Protein 1J8U (pdb70)

Sequence (307 aa):
VPWFPRTIQELDRFANQILSYGAELDADHPGFKDPVYRARRKQFADIAYNYRHGQPIPRVEYMEEEKKTWGTVFKTLKSLYKTHACYEYNHIFPLLEKYCGFHEDNIPQLEDVSQFLQTCTGFRLRPVAGLLSSRDFLGGLAFRVFHCTQYIRHGSKPMYTPEPDICHELLGHVPLFSDRSFAQFSQEIGLASLGAPDEYIEKLATIYWFTVEFGLCKQGDSIKAYGAGLLSSFGELQYCLSEKPKLLPLELEKTAIQNYTVTEFQPLYYVAESFNDAKEKVRNFAATIPRPFSVRYDPYTQRIEVL

Foldseek 3Di:
DDDAAFFLQVLLVQQVADDPCAPCCDPPAPCNVPVVLVVVLVVQQVQLNPDGPPDQRDFDDDDQLQLQLLLVLLVLLVVCCVPFADPLLVVCVVVCVVQQVPDSRDQGGQSSLQVLLCVQANAGEGEHSFGTDLLSQLLSLLLNYHHAHAAAGDSVCSQDDPGDHSLLCPQQQSSQSSHHLSSLLSNLLNQLSRVFPPVVSLLSVQVCCQPQAFEWEDDPPAIHTRHSVLSSHSVLSVVVRDPQAAEAADDSVVSSPDDADDPDRTNYHHYYHDSNRSSVNSNVVSVVTDDPWHWHADNVRRGIDTD

CATH classification: 1.10.800.10

InterPro domains:
  IPR001273 Aromatic amino acid hydroxylase [PTHR11473] (21-452)
  IPR002912 ACT domain [PF01842] (36-98)
  IPR002912 ACT domain [PS51671] (36-114)
  IPR005961 Phenylalanine-4-hydroxylase, tetrameric form [TIGR01268] (20-452)
  IPR018301 Aromatic amino acid hydroxylase, iron/copper binding site [PS00367] (281-292)
  IPR019773 Tyrosine 3-monooxygenase-like [PIRSF000336] (25-452)
  IPR019774 Aromatic amino acid hydroxylase, C-terminal [PF00351] (119-449)
  IPR019774 Aromatic amino acid hydroxylase, C-terminal [PR00372] (147-166)
  IPR019774 Aromatic amino acid hydroxylase, C-terminal [PR00372] (238-260)
  IPR019774 Aromatic amino acid hydroxylase, C-terminal [PR00372] (302-321)
  IPR019774 Aromatic amino acid hydroxylase, C-terminal [PR00372] (342-360)
  IPR019774 Aromatic amino acid hydroxylase, C-terminal [PR00372] (373-392)
  IPR019774 Aromatic amino acid hydroxylase, C-terminal [PR00372] (408-426)
  IPR019774 Aromatic amino acid hydroxylase, C-terminal [PS51410] (106-452)
  IPR036329 Aromatic amino acid monoxygenase, C-terminal domain superfamily [SSF56534] (118-451)
  IPR036951 Aromatic amino acid hydroxylase superfamily [G3DSA:1.10.800.10] (20-452)
  IPR041912 Eukaryotic phenylalanine-4-hydroxylase, catalytic domain [cd03347] (119-424)
  IPR045865 ACT-like domain [SSF55021] (29-124)

Solvent-accessible surface area: 14305 Å² total; per-residue (Å²): 117,49,111,11,4,116,34,0,95,63,1,38,128,4,23,106,85,46,94,84,170,18,35,34,65,71,85,130,11,36,2,71,192,45,103,102,21,83,61,27,16,126,86,7,32,49,31,4,122,94,13,105,32,62,84,99,3,61,143,14,162,11,76,125,124,16,58,150,7,0,9,42,4,1,121,46,2,83,83,13,6,184,83,35,2,0,134,46,0,46,99,10,11,73,65,0,37,149,133,6,17,0,78,77,107,54,4,1,30,2,31,49,0,4,89,26,0,54,117,46,14,34,0,51,3,8,5,16,24,25,127,14,57,50,46,13,40,2,2,0,0,0,3,50,2,3,8,0,3,4,9,4,13,31,44,70,122,35,100,108,40,62,24,64,0,0,0,23,6,0,0,1,7,0,0,2,0,14,33,169,31,3,0,52,0,0,17,18,0,0,24,2,1,3,3,0,33,105,105,50,10,107,56,0,21,4,0,19,30,2,0,2,26,20,0,0,5,93,61,76,163,50,56,38,0,2,0,1,8,0,0,19,33,72,33,11,0,76,37,0,57,51,169,157,14,123,64,60,87,9,69,12,116,120,0,3,116,63,134,78,88,106,107,132,94,4,95,18,0,4,10,1,87,47,9,75,36,0,28,98,66,0,131,101,11,11,90,77,8,80,45,111,32,66,26,129,27,18,98,208,57,50,109,8,60,43,152

GO terms:
  GO:0004505 phenylalanine 4-monooxygenase activity (F, IDA)
  GO:0004505 phenylalanine 4-monooxygenase activity (F, TAS)
  GO:0008652 amino acid biosynthetic process (P, TAS)
  GO:0005829 cytosol (C, TAS)
  GO:0004505 phenylalanine 4-monooxygenase activity (F, EXP)

B-factor: mean 22.77, std 9.85, range [11.58, 79.74]

Radius of gyration: 18.45 Å; Cα contacts (8 Å, |Δi|>4): 526; chains: 1; bounding box: 43×46×45 Å

Structure (mmCIF, N/CA/C/O backbone):
data_1J8U
#
_entry.id   1J8U
#
_cell.length_a   66.441
_cell.length_b   108.676
_cell.length_c   124.418
_cell.angle_alpha   90.00
_cell.angle_beta   90.00
_cell.angle_gamma   90.00
#
_symmetry.space_group_name_H-M   'C 2 2 21'
#
loop_
_entity.id
_entity.type
_entity.pdbx_description
1 polymer PHENYLALANINE-4-HYDROXYLASE
2 non-polymer 'FE (II) ION'
3 non-polymer 5,6,7,8-TETRAHYDROBIOPTERIN
4 water water
#
loop_
_atom_site.group_PDB
_atom_site.id
_atom_site.type_symbol
_atom_site.label_atom_id
_atom_site.label_alt_id
_atom_site.label_comp_id
_atom_site.label_asym_id
_atom_site.label_entity_id
_atom_site.label_seq_id
_atom_site.pdbx_PDB_ins_code
_atom_site.Cartn_x
_atom_site.Cartn_y
_atom_site.Cartn_z
_atom_site.occupancy
_atom_site.B_iso_or_equiv
_atom_site.auth_seq_id
_atom_site.auth_comp_id
_atom_site.auth_asym_id
_atom_site.auth_atom_id
_atom_site.pdbx_PDB_model_num
ATOM 1 N N . VAL A 1 16 ? -24.386 34.316 18.454 1.00 32.99 118 VAL A N 1
ATOM 2 C CA . VAL A 1 16 ? -22.930 34.137 18.399 1.00 36.11 118 VAL A CA 1
ATOM 3 C C . VAL A 1 16 ? -22.581 32.698 18.016 1.00 30.87 118 VAL A C 1
ATOM 4 O O . VAL A 1 16 ? -23.138 31.815 18.678 1.00 36.56 118 VAL A O 1
ATOM 8 N N . PRO A 1 17 ? -21.704 32.471 17.039 1.00 29.59 119 PRO A N 1
ATOM 9 C CA . PRO A 1 17 ? -21.318 31.085 16.690 1.00 28.88 119 PRO A CA 1
ATOM 10 C C . PRO A 1 17 ? -20.664 30.308 17.842 1.00 29.46 119 PRO A C 1
ATOM 11 O O . PRO A 1 17 ? -19.949 30.855 18.684 1.00 27.85 119 PRO A O 1
ATOM 15 N N . TRP A 1 18 ? -20.936 28.998 17.911 1.00 30.86 120 TRP A N 1
ATOM 16 C CA . TRP A 1 18 ? -20.363 28.189 18.971 1.00 31.86 120 TRP A CA 1
ATOM 17 C C . TRP A 1 18 ? -18.846 28.200 18.819 1.00 26.66 120 TRP A C 1
ATOM 18 O O . TRP A 1 18 ? -18.365 28.214 17.685 1.00 29.49 120 TRP A O 1
ATOM 29 N N . PHE A 1 19 ? -18.134 28.191 19.946 1.00 23.62 121 PHE A N 1
ATOM 30 C CA . PHE A 1 19 ? -16.684 27.995 19.876 1.00 21.35 121 PHE A CA 1
ATOM 31 C C . PHE A 1 19 ? -16.262 27.206 21.097 1.00 20.13 121 PHE A C 1
ATOM 32 O O . PHE A 1 19 ? -16.894 27.294 22.157 1.00 22.28 121 PHE A O 1
ATOM 40 N N . PRO A 1 20 ? -15.202 26.431 20.988 1.00 20.80 122 PRO A N 1
ATOM 41 C CA . PRO A 1 20 ? -14.718 25.644 22.118 1.00 20.65 122 PRO A CA 1
ATOM 42 C C . PRO A 1 20 ? -14.223 26.531 23.245 1.00 20.58 122 PRO A C 1
ATOM 43 O O . PRO A 1 20 ? -13.543 27.523 22.998 1.00 21.43 122 PRO A O 1
ATOM 47 N N . ARG A 1 21 ? -14.564 26.131 24.473 1.00 20.10 123 ARG A N 1
ATOM 48 C CA . ARG A 1 21 ? -14.044 26.869 25.634 1.00 21.88 123 ARG A CA 1
ATOM 49 C C . ARG A 1 21 ? -13.070 26.017 26.459 1.00 19.62 123 ARG A C 1
ATOM 50 O O . ARG A 1 21 ? -12.496 26.550 27.402 1.00 20.93 123 ARG A O 1
ATOM 58 N N . THR A 1 22 ? -12.867 24.762 26.079 1.00 19.65 124 THR A N 1
ATOM 59 C CA . THR A 1 22 ? -11.853 23.940 26.719 1.00 20.48 124 THR A CA 1
ATOM 60 C C . THR A 1 22 ? -11.049 23.266 25.627 1.00 21.20 124 THR A C 1
ATOM 61 O O . THR A 1 22 ? -11.545 23.063 24.520 1.00 21.80 124 THR A O 1
ATOM 65 N N . ILE A 1 23 ? -9.826 22.885 25.945 1.00 19.15 125 ILE A N 1
ATOM 66 C CA . ILE A 1 23 ? -9.035 22.252 24.892 1.00 18.67 125 ILE A CA 1
ATOM 67 C C . ILE A 1 23 ? -9.642 20.948 24.445 1.00 17.48 125 ILE A C 1
ATOM 68 O O . ILE A 1 23 ? -9.525 20.540 23.275 1.00 20.72 125 ILE A O 1
ATOM 73 N N . GLN A 1 24 ? -10.332 20.239 25.309 1.00 19.31 126 GLN A N 1
ATOM 74 C CA . GLN A 1 24 ? -10.971 18.969 24.924 1.00 19.15 126 GLN A CA 1
ATOM 75 C C . GLN A 1 24 ? -12.096 19.137 23.912 1.00 18.60 126 GLN A C 1
ATOM 76 O O . GLN A 1 24 ? -12.363 18.223 23.118 1.00 20.28 126 GLN A O 1
ATOM 82 N N . GLU A 1 25 ? -12.753 20.300 23.972 1.00 18.23 127 GLU A N 1
ATOM 83 C CA . GLU A 1 25 ? -13.864 20.543 23.056 1.00 18.56 127 GLU A CA 1
ATOM 84 C C . GLU A 1 25 ? -13.409 20.665 21.602 1.00 18.63 127 GLU A C 1
ATOM 85 O O . GLU A 1 25 ? -14.271 20.726 20.706 1.00 19.19 127 GLU A O 1
ATOM 91 N N . LEU A 1 26 ? -12.086 20.734 21.335 1.00 16.85 128 LEU A N 1
ATOM 92 C CA . LEU A 1 26 ? -11.643 20.665 19.946 1.00 16.36 128 LEU A CA 1
ATOM 93 C C . LEU A 1 26 ? -12.001 19.313 19.338 1.00 17.48 128 LEU A C 1
ATOM 94 O O . LEU A 1 26 ? -11.993 19.168 18.107 1.00 17.35 128 LEU A O 1
ATOM 99 N N . ASP A 1 27 ? -12.301 18.293 20.146 1.00 17.71 129 ASP A N 1
ATOM 100 C CA . ASP A 1 27 ? -12.739 17.007 19.619 1.00 18.68 129 ASP A CA 1
ATOM 101 C C . ASP A 1 27 ? -13.993 17.141 18.727 1.00 20.80 129 ASP A C 1
ATOM 102 O O . ASP A 1 27 ? -14.178 16.347 17.805 1.00 24.63 129 ASP A O 1
ATOM 107 N N . ARG A 1 28 ? -14.846 18.126 18.986 1.00 24.19 130 ARG A N 1
ATOM 108 C CA . ARG A 1 28 ? -16.039 18.322 18.139 1.00 29.60 130 ARG A CA 1
ATOM 109 C C . ARG A 1 28 ? -15.727 18.549 16.671 1.00 29.02 130 ARG A C 1
ATOM 110 O O . ARG A 1 28 ? -16.548 18.350 15.775 1.00 41.25 130 ARG A O 1
ATOM 118 N N . PHE A 1 29 ? -14.517 18.953 16.285 1.00 36.86 131 PHE A N 1
ATOM 119 C CA . PHE A 1 29 ? -14.140 19.431 14.968 1.00 40.31 131 PHE A CA 1
ATOM 120 C C . PHE A 1 29 ? -13.974 18.322 13.948 1.00 29.87 131 PHE A C 1
ATOM 121 O O . PHE A 1 29 ? -14.216 18.475 12.754 1.00 35.17 131 PHE A O 1
ATOM 129 N N . ALA A 1 30 ? -13.479 17.191 14.458 1.00 33.33 132 ALA A N 1
ATOM 130 C CA . ALA A 1 30 ? -13.262 16.065 13.548 1.00 31.32 132 ALA A CA 1
ATOM 131 C C . ALA A 1 30 ? -14.577 15.466 13.106 1.00 35.27 132 ALA A C 1
ATOM 132 O O . ALA A 1 30 ? -14.620 14.567 12.264 1.00 54.80 132 ALA A O 1
ATOM 134 N N . ASN A 1 31 ? -15.735 15.920 13.636 1.00 34.02 133 ASN A N 1
ATOM 135 C CA . ASN A 1 31 ? -16.948 15.367 12.953 1.00 35.80 133 ASN A CA 1
ATOM 136 C C . ASN A 1 31 ? -17.549 16.484 12.096 1.00 33.54 133 ASN A C 1
ATOM 137 O O . ASN A 1 31 ? -18.727 16.427 11.754 1.00 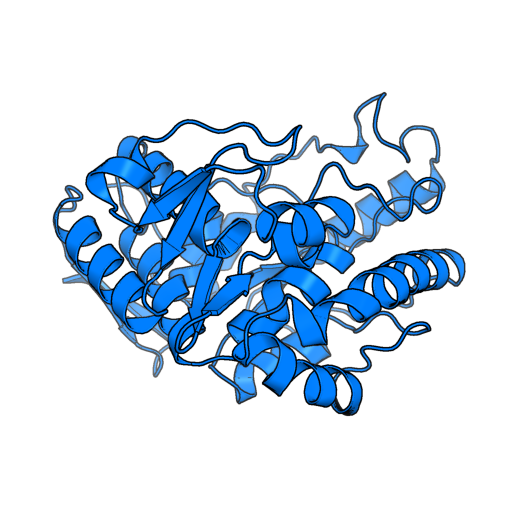38.87 133 ASN A O 1
ATOM 142 N N . GLN A 1 32 ? -16.705 17.452 11.695 1.00 38.71 134 GLN A N 1
ATOM 143 C CA . GLN A 1 32 ? -16.914 18.527 10.745 1.00 41.59 134 GLN A CA 1
ATOM 144 C C . GLN A 1 32 ? -15.828 18.691 9.688 1.00 38.54 134 GLN A C 1
ATOM 145 O O . GLN A 1 32 ? -15.467 19.852 9.372 1.00 43.59 134 GLN A O 1
ATOM 151 N N . ILE A 1 33 ? -15.189 17.737 9.021 1.00 38.92 135 ILE A N 1
ATOM 152 C CA . ILE A 1 33 ? -14.279 18.022 7.911 1.00 35.70 135 ILE A CA 1
ATOM 153 C C . ILE A 1 33 ? -14.960 17.825 6.545 1.00 30.43 135 ILE A C 1
ATOM 154 O O . ILE A 1 33 ? -15.991 17.151 6.454 1.00 26.78 135 ILE A O 1
ATOM 159 N N . LEU A 1 34 ? -14.392 18.360 5.464 1.00 26.67 136 LEU A N 1
ATOM 160 C CA . LEU A 1 34 ? -14.836 17.988 4.118 1.00 23.62 136 LEU A CA 1
ATOM 161 C C . LEU A 1 34 ? -14.564 16.500 3.875 1.00 23.56 136 LEU A C 1
ATOM 162 O O . LEU A 1 34 ? -13.391 16.109 3.787 1.00 31.15 136 LEU A O 1
ATOM 167 N N . SER A 1 35 ? -15.597 15.666 3.768 1.00 18.53 137 SER A N 1
ATOM 168 C CA . SER A 1 35 ? -15.404 14.216 3.724 1.00 20.85 137 SER A CA 1
ATOM 169 C C . SER A 1 35 ? -14.913 13.662 2.392 1.00 21.23 137 SER A C 1
ATOM 170 O O . SER A 1 35 ? -14.444 12.524 2.284 1.00 27.49 137 SER A O 1
ATOM 173 N N . TYR A 1 36 ? -15.079 14.441 1.350 1.00 20.86 138 TYR A N 1
ATOM 174 C CA . TYR A 1 36 ? -14.777 14.074 -0.035 1.00 24.62 138 TYR A CA 1
ATOM 175 C C . TYR A 1 36 ? -13.648 14.953 -0.534 1.00 27.67 138 TYR A C 1
ATOM 176 O O . TYR A 1 36 ? -13.866 16.006 -1.129 1.00 29.01 138 TYR A O 1
ATOM 185 N N . GLY A 1 37 ? -12.442 14.487 -0.213 1.00 30.16 139 GLY A N 1
ATOM 186 C CA . GLY A 1 37 ? -11.195 15.192 -0.306 1.00 30.28 139 GLY A CA 1
ATOM 187 C C . GLY A 1 37 ? -10.538 15.240 -1.662 1.00 27.13 139 GLY A C 1
ATOM 188 O O . GLY A 1 37 ? -10.987 14.740 -2.685 1.00 25.10 139 GLY A O 1
ATOM 189 N N . ALA A 1 38 ? -9.386 15.893 -1.671 1.00 25.91 140 ALA A N 1
ATOM 190 C CA . ALA A 1 38 ? -8.668 16.129 -2.914 1.00 24.41 140 ALA A CA 1
ATOM 191 C C . ALA A 1 38 ? -8.195 14.818 -3.504 1.00 21.55 140 ALA A C 1
ATOM 192 O O . ALA A 1 38 ? -8.020 14.798 -4.726 1.00 20.11 140 ALA A O 1
ATOM 194 N N . GLU A 1 39 ? -7.970 13.794 -2.698 1.00 20.17 141 GLU A N 1
ATOM 195 C CA . GLU A 1 39 ? -7.341 12.583 -3.223 1.00 19.88 141 GLU A CA 1
ATOM 196 C C . GLU A 1 39 ? -8.317 11.815 -4.106 1.00 19.32 141 GLU A C 1
ATOM 197 O O . GLU A 1 39 ? -7.910 10.894 -4.813 1.00 19.85 141 GLU A O 1
ATOM 203 N N . LEU A 1 40 ? -9.605 12.163 -4.083 1.00 18.34 142 LEU A N 1
ATOM 204 C CA . LEU A 1 40 ? -10.662 11.580 -4.871 1.00 19.13 142 LEU A CA 1
ATOM 205 C C . LEU A 1 40 ? -10.812 12.212 -6.251 1.00 19.56 142 LEU A C 1
ATOM 206 O O . LEU A 1 40 ? -11.619 11.733 -7.061 1.00 23.96 142 LEU A O 1
ATOM 211 N N . ASP A 1 41 ? -10.062 13.266 -6.506 1.00 18.38 143 ASP A N 1
ATOM 212 C CA . ASP A 1 41 ? -10.162 13.991 -7.756 1.00 18.96 143 ASP A CA 1
ATOM 213 C C . ASP A 1 41 ? -9.326 13.379 -8.867 1.00 17.81 143 ASP A C 1
ATOM 214 O O . ASP A 1 41 ? -8.206 12.906 -8.602 1.00 19.71 143 ASP A O 1
ATOM 219 N N . ALA A 1 42 ? -9.899 13.449 -10.065 1.00 23.71 144 ALA A N 1
ATOM 220 C CA . ALA A 1 42 ? -9.246 12.757 -11.194 1.00 25.93 144 ALA A CA 1
ATOM 221 C C . ALA A 1 42 ? -7.868 13.326 -11.452 1.00 26.92 144 ALA A C 1
ATOM 222 O O . ALA A 1 42 ? -6.993 12.580 -11.931 1.00 29.82 144 ALA A O 1
ATOM 224 N N . ASP A 1 43 ? -7.626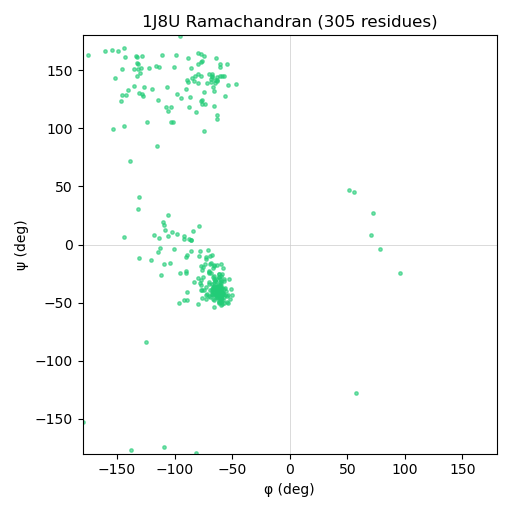 14.582 -11.132 1.00 25.54 145 ASP A N 1
ATOM 225 C CA . ASP A 1 43 ? -6.293 15.133 -11.383 1.00 30.74 145 ASP A CA 1
ATOM 226 C C . ASP A 1 43 ? -5.306 14.907 -10.253 1.00 25.59 145 ASP A C 1
ATOM 227 O O . ASP A 1 43 ? -4.159 15.407 -10.287 1.00 28.54 145 ASP A O 1
ATOM 232 N N . HIS A 1 44 ? -5.688 14.168 -9.218 1.00 21.12 146 HIS A N 1
ATOM 233 C CA . HIS A 1 44 ? -4.746 14.019 -8.085 1.00 20.16 146 HIS A CA 1
ATOM 234 C C . HIS A 1 44 ? -3.609 13.118 -8.526 1.00 19.46 146 HIS A C 1
ATOM 235 O O . HIS A 1 44 ? -3.926 12.136 -9.202 1.00 21.90 146 HIS A O 1
ATOM 242 N N . PRO A 1 45 ? -2.361 13.409 -8.172 1.00 21.79 147 PRO A N 1
ATOM 243 C CA . PRO A 1 45 ? -1.240 12.524 -8.581 1.00 21.70 147 PRO A CA 1
ATOM 244 C C . PRO A 1 45 ? -1.459 11.066 -8.218 1.00 21.68 147 PRO A C 1
ATOM 245 O O . PRO A 1 45 ? -0.978 10.147 -8.901 1.00 23.42 147 PRO A O 1
ATOM 249 N N . GLY A 1 46 ? -2.190 10.784 -7.146 1.00 19.29 148 GLY A N 1
ATOM 250 C CA . GLY A 1 46 ? -2.383 9.391 -6.731 1.00 19.36 148 GLY A CA 1
ATOM 251 C C . GLY A 1 46 ? -3.727 8.816 -7.112 1.00 19.50 148 GLY A C 1
ATOM 252 O O . GLY A 1 46 ? -4.091 7.698 -6.660 1.00 21.23 148 GLY A O 1
ATOM 253 N N . PHE A 1 47 ? -4.506 9.501 -7.943 1.00 19.95 149 PHE A N 1
ATOM 254 C CA . PHE A 1 47 ? -5.885 9.088 -8.188 1.00 19.33 149 PHE A CA 1
ATOM 255 C C . PHE A 1 47 ? -6.073 7.638 -8.636 1.00 20.02 149 PHE A C 1
ATOM 256 O O . PHE A 1 47 ? -7.022 6.984 -8.162 1.00 22.27 149 PHE A O 1
ATOM 264 N N . LYS A 1 48 ? -5.236 7.160 -9.542 1.00 21.13 150 LYS A N 1
ATOM 265 C CA . LYS A 1 48 ? -5.393 5.797 -10.064 1.00 23.50 150 LYS A CA 1
ATOM 266 C C . LYS A 1 48 ? -4.710 4.738 -9.210 1.00 21.72 150 LYS A C 1
ATOM 267 O O . LYS A 1 48 ? -4.696 3.533 -9.575 1.00 26.44 150 LYS A O 1
ATOM 273 N N . ASP A 1 49 ? -4.139 5.097 -8.084 1.00 17.98 151 ASP A N 1
ATOM 274 C CA . ASP A 1 49 ? -3.400 4.131 -7.254 1.00 18.01 151 ASP A CA 1
ATOM 275 C C . ASP A 1 49 ? -4.263 3.702 -6.079 1.00 18.72 151 ASP A C 1
ATOM 276 O O . ASP A 1 49 ? -4.441 4.493 -5.116 1.00 19.13 151 ASP A O 1
ATOM 281 N N . PRO A 1 50 ? -4.809 2.502 -6.097 1.00 19.05 152 PRO A N 1
ATOM 282 C CA . PRO A 1 50 ? -5.747 2.113 -5.032 1.00 19.27 152 PRO A CA 1
ATOM 283 C C . PRO A 1 50 ? -5.009 1.806 -3.740 1.00 17.79 152 PRO A C 1
ATOM 284 O O . PRO A 1 50 ? -5.607 1.826 -2.643 1.00 20.88 152 PRO A O 1
ATOM 288 N N . VAL A 1 51 ? -3.699 1.529 -3.819 1.00 18.69 153 VAL A N 1
ATOM 289 C CA . VAL A 1 51 ? -2.959 1.342 -2.556 1.00 18.52 153 VAL A CA 1
ATOM 290 C C . VAL A 1 51 ? -2.789 2.686 -1.866 1.00 16.54 153 VAL A C 1
ATOM 291 O O . VAL A 1 51 ? -2.941 2.832 -0.649 1.00 16.46 153 VAL A O 1
ATOM 295 N N . TYR A 1 52 ? -2.463 3.700 -2.646 1.00 15.89 154 TYR A N 1
ATOM 296 C CA . TYR A 1 52 ? -2.430 5.069 -2.091 1.00 14.75 154 TYR A CA 1
ATOM 297 C C . TYR A 1 52 ? -3.773 5.473 -1.529 1.00 14.32 154 TYR A C 1
ATOM 298 O O . TYR A 1 52 ? -3.840 6.094 -0.445 1.00 16.59 154 TYR A O 1
ATOM 307 N N . ARG A 1 53 ? -4.861 5.136 -2.226 1.00 15.96 155 ARG A N 1
ATOM 308 C CA . ARG A 1 53 ? -6.199 5.513 -1.726 1.00 16.56 155 ARG A CA 1
ATOM 309 C C . ARG A 1 53 ? -6.432 4.920 -0.336 1.00 16.44 155 ARG A C 1
ATOM 310 O O . ARG A 1 53 ? -6.963 5.563 0.596 1.00 16.96 155 ARG A O 1
ATOM 318 N N . ALA A 1 54 ? -6.034 3.633 -0.200 1.00 15.69 156 ALA A N 1
ATOM 319 C CA . ALA A 1 54 ? -6.237 2.935 1.072 1.00 15.12 156 ALA A CA 1
ATOM 320 C C . ALA A 1 54 ? -5.381 3.505 2.193 1.00 13.70 156 ALA A C 1
ATOM 321 O O . ALA A 1 54 ? -5.767 3.613 3.365 1.00 15.12 156 ALA A O 1
ATOM 323 N N . ARG A 1 55 ? -4.151 3.866 1.793 1.00 14.01 157 ARG A N 1
ATOM 324 C CA . ARG A 1 55 ? -3.206 4.474 2.746 1.00 14.05 157 ARG A CA 1
ATOM 325 C C . ARG A 1 55 ? -3.755 5.802 3.258 1.00 14.41 157 ARG A C 1
ATOM 326 O O . ARG A 1 55 ? -3.666 6.110 4.436 1.00 13.79 157 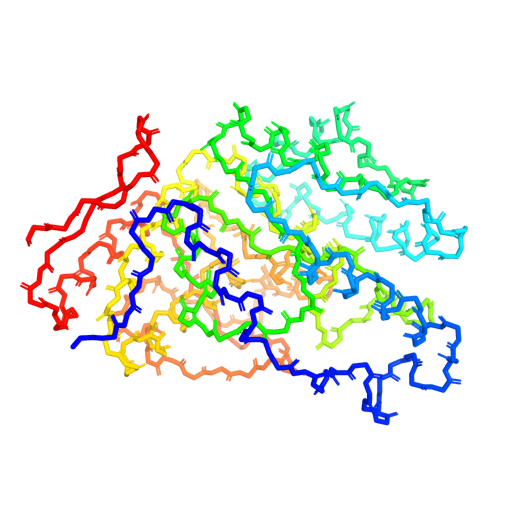ARG A O 1
ATOM 334 N N . ARG A 1 56 ? -4.343 6.581 2.348 1.00 14.09 158 ARG A N 1
ATOM 335 C CA . ARG A 1 56 ? -4.950 7.864 2.761 1.00 13.42 158 ARG A CA 1
ATOM 336 C C . ARG A 1 56 ? -6.099 7.559 3.716 1.00 14.10 158 ARG A C 1
ATOM 337 O O . ARG A 1 56 ? -6.223 8.258 4.728 1.00 15.92 158 ARG A O 1
ATOM 345 N N . LYS A 1 57 ? -6.923 6.546 3.443 1.00 14.77 159 LYS A N 1
ATOM 346 C CA . LYS A 1 57 ? -8.062 6.243 4.343 1.00 15.93 159 LYS A CA 1
ATOM 347 C C . LYS A 1 57 ? -7.546 5.796 5.699 1.00 16.74 159 LYS A C 1
ATOM 348 O O . LYS A 1 57 ? -8.110 6.127 6.766 1.00 17.57 159 LYS A O 1
ATOM 354 N N . GLN A 1 58 ? -6.435 5.049 5.707 1.00 15.10 160 GLN A N 1
ATOM 355 C CA . GLN A 1 58 ? -5.818 4.652 6.984 1.00 14.26 160 GLN A CA 1
ATOM 356 C C . GLN A 1 58 ? -5.399 5.853 7.817 1.00 13.69 160 GLN A C 1
ATOM 357 O O . GLN A 1 58 ? -5.684 5.930 9.023 1.00 16.60 160 GLN A O 1
ATOM 363 N N . PHE A 1 59 ? -4.734 6.845 7.242 1.00 14.87 161 PHE A N 1
ATOM 364 C CA . PHE A 1 59 ? -4.402 8.051 8.011 1.00 15.15 161 PHE A CA 1
ATOM 365 C C . PHE A 1 59 ? -5.656 8.813 8.386 1.00 14.15 161 PHE A C 1
ATOM 366 O O . PHE A 1 59 ? -5.744 9.381 9.473 1.00 14.99 161 PHE A O 1
ATOM 374 N N . ALA A 1 60 ? -6.687 8.864 7.533 1.00 14.33 162 ALA A N 1
ATOM 375 C CA . ALA A 1 60 ? -7.889 9.621 7.922 1.00 15.23 162 ALA A CA 1
ATOM 376 C C . ALA A 1 60 ? -8.531 8.937 9.123 1.00 17.00 162 ALA A C 1
ATOM 377 O O . ALA A 1 60 ? -9.053 9.641 10.009 1.00 18.63 162 ALA A O 1
ATOM 379 N N . ASP A 1 61 ? -8.494 7.588 9.123 1.00 17.59 163 ASP A N 1
ATOM 380 C CA . ASP A 1 61 ? -9.141 6.900 10.259 1.00 17.45 163 ASP A CA 1
ATOM 381 C C . ASP A 1 61 ? -8.376 7.154 11.539 1.00 17.91 163 ASP A C 1
ATOM 382 O O . ASP A 1 61 ? -8.955 7.267 12.642 1.00 18.43 163 ASP A O 1
ATOM 387 N N . ILE A 1 62 ? -7.037 7.274 11.485 1.00 16.00 164 ILE A N 1
ATOM 388 C CA . ILE A 1 62 ? -6.313 7.657 12.701 1.00 16.09 164 ILE A CA 1
ATOM 389 C C . ILE A 1 62 ? -6.774 9.009 13.219 1.00 15.55 164 ILE A C 1
ATOM 390 O O . ILE A 1 62 ? -7.050 9.179 14.410 1.00 16.47 164 ILE A O 1
ATOM 395 N N . ALA A 1 63 ? -6.910 10.017 12.361 1.00 14.53 165 ALA A N 1
ATOM 396 C CA . ALA A 1 63 ? -7.430 11.297 12.788 1.00 14.35 165 ALA A CA 1
ATOM 397 C C . ALA A 1 63 ? -8.865 11.218 13.327 1.00 15.10 165 ALA A C 1
ATOM 398 O O . ALA A 1 63 ? -9.166 11.872 14.339 1.00 17.21 165 ALA A O 1
ATOM 400 N N . TYR A 1 64 ? -9.719 10.438 12.671 1.00 14.46 166 TYR A N 1
ATOM 401 C CA . TYR A 1 64 ? -11.112 10.354 13.094 1.00 15.59 166 TYR A CA 1
ATOM 402 C C . TYR A 1 64 ? -11.238 9.791 14.503 1.00 16.41 166 TYR A C 1
ATOM 403 O O . TYR A 1 64 ? -12.090 10.204 15.296 1.00 17.76 166 TYR A O 1
ATOM 412 N N . ASN A 1 65 ? -10.376 8.826 14.808 1.00 15.74 167 ASN A N 1
ATOM 413 C CA . ASN A 1 65 ? -10.452 8.136 16.094 1.00 17.25 167 ASN A CA 1
ATOM 414 C C . ASN A 1 65 ? -9.635 8.821 17.169 1.00 17.29 167 ASN A C 1
ATOM 415 O O . ASN A 1 65 ? -9.787 8.444 18.344 1.00 20.66 167 ASN A O 1
ATOM 420 N N . TYR A 1 66 ? -8.838 9.807 16.815 1.00 15.97 168 TYR A N 1
ATOM 421 C CA . TYR A 1 66 ? -8.041 10.520 17.816 1.00 16.27 168 TYR A CA 1
ATOM 422 C C . TYR A 1 66 ? -8.891 11.353 18.758 1.00 17.44 168 TYR A C 1
ATOM 423 O O . TYR A 1 66 ? -9.885 11.960 18.334 1.00 19.33 168 TYR A O 1
ATOM 432 N N . ARG A 1 67 ? -8.507 11.395 20.031 1.00 17.36 169 ARG A N 1
ATOM 433 C CA . ARG A 1 67 ? -9.158 12.287 20.980 1.00 18.20 169 ARG A CA 1
ATOM 434 C C . ARG A 1 67 ? -8.107 13.096 21.746 1.00 16.85 169 ARG A C 1
ATOM 435 O O . ARG A 1 67 ? -7.009 12.567 21.998 1.00 19.48 169 ARG A O 1
ATOM 443 N N . HIS A 1 68 ? -8.459 14.328 22.105 1.00 18.55 170 HIS A N 1
ATOM 444 C CA . HIS A 1 68 ? -7.552 15.193 22.858 1.00 19.42 170 HIS A CA 1
ATOM 445 C C . HIS A 1 68 ? -6.926 14.447 24.034 1.00 21.62 170 HIS A C 1
ATOM 446 O O . HIS A 1 68 ? -7.628 13.734 24.755 1.00 23.48 170 HIS A O 1
ATOM 453 N N . GLY A 1 69 ? -5.625 14.668 24.242 1.00 24.84 171 GLY A N 1
ATOM 454 C CA . GLY A 1 69 ? -4.985 14.019 25.366 1.00 27.08 171 GLY A CA 1
ATOM 455 C C . GLY A 1 69 ? -4.275 12.721 25.028 1.00 23.60 171 GLY A C 1
ATOM 456 O O . GLY A 1 69 ? -3.356 12.354 25.763 1.00 29.55 171 GLY A O 1
ATOM 457 N N . GLN A 1 70 ? -4.673 12.022 23.958 1.00 20.59 172 GLN A N 1
ATOM 458 C CA . GLN A 1 70 ? -4.080 10.735 23.645 1.00 19.50 172 GLN A CA 1
ATOM 459 C C . GLN A 1 70 ? -2.700 10.885 22.998 1.00 18.53 172 GLN A C 1
ATOM 460 O O . GLN A 1 70 ? -2.466 11.945 22.394 1.00 19.09 172 GLN A O 1
ATOM 466 N N . PRO A 1 71 ? -1.839 9.875 23.062 1.00 18.86 173 PRO A N 1
ATOM 467 C CA . PRO A 1 71 ? -0.614 9.915 22.237 1.00 19.37 173 PRO A CA 1
ATOM 468 C C . PRO A 1 71 ? -1.064 9.802 20.774 1.00 18.76 173 PRO A C 1
ATOM 469 O O . PRO A 1 71 ? -2.063 9.111 20.476 1.00 19.78 173 PRO A O 1
ATOM 473 N N . ILE A 1 72 ? -0.353 10.493 19.872 1.00 16.86 174 ILE A N 1
ATOM 474 C CA . ILE A 1 72 ? -0.700 10.339 18.444 1.00 15.83 174 ILE A CA 1
ATOM 475 C C . ILE A 1 72 ? -0.158 9.024 17.933 1.00 15.67 174 ILE A C 1
ATOM 476 O O . ILE A 1 72 ? 1.055 8.801 18.055 1.00 17.29 174 ILE A O 1
ATOM 481 N N . PRO A 1 73 ? -0.961 8.132 17.376 1.00 17.49 175 PRO A N 1
ATOM 482 C CA . PRO A 1 73 ? -0.439 6.831 16.919 1.00 17.13 175 PRO A CA 1
ATOM 483 C C . PRO A 1 73 ? 0.751 6.974 15.976 1.00 16.38 175 PRO A C 1
ATOM 484 O O . PRO A 1 73 ? 0.782 7.839 15.085 1.00 17.92 175 PRO A O 1
ATOM 488 N N . ARG A 1 74 ? 1.745 6.107 16.229 1.00 18.38 176 ARG A N 1
ATOM 489 C CA . ARG A 1 74 ? 2.936 6.046 15.388 1.00 17.35 176 ARG A CA 1
ATOM 490 C C . ARG A 1 74 ? 2.598 5.185 14.172 1.00 18.17 176 ARG A C 1
ATOM 491 O O . ARG A 1 74 ? 1.815 4.243 14.255 1.00 20.47 176 ARG A O 1
ATOM 499 N N . VAL A 1 75 ? 3.187 5.567 13.036 1.00 17.54 177 VAL A N 1
ATOM 500 C CA . VAL A 1 75 ? 2.934 4.783 11.823 1.00 17.97 177 VAL A CA 1
ATOM 501 C C . VAL A 1 75 ? 4.258 4.374 11.207 1.00 17.55 177 VAL A C 1
ATOM 502 O O . VAL A 1 75 ? 5.184 5.208 11.133 1.00 20.89 177 VAL A O 1
ATOM 506 N N . GLU A 1 76 ? 4.338 3.104 10.793 1.00 16.64 178 GLU A N 1
ATOM 507 C CA . GLU A 1 76 ? 5.555 2.720 10.077 1.00 18.36 178 GLU A CA 1
ATOM 508 C C . GLU A 1 76 ? 5.391 3.164 8.616 1.00 16.33 178 GLU A C 1
ATOM 509 O O . GLU A 1 76 ? 4.526 2.631 7.903 1.00 18.62 178 GLU A O 1
ATOM 515 N N . TYR A 1 77 ? 6.207 4.125 8.183 1.00 14.39 179 TYR A N 1
ATOM 516 C CA . TYR A 1 77 ? 6.158 4.568 6.789 1.00 14.53 179 TYR A CA 1
ATOM 517 C C . TYR A 1 77 ? 6.854 3.589 5.870 1.00 14.90 179 TYR A C 1
ATOM 518 O O . TYR A 1 77 ? 7.851 2.950 6.245 1.00 18.17 179 TYR A O 1
ATOM 527 N N . MET A 1 78 ? 6.307 3.457 4.652 1.00 15.01 180 MET A N 1
ATOM 528 C CA . MET A 1 78 ? 6.911 2.522 3.704 1.00 15.15 180 MET A CA 1
ATOM 529 C C . MET A 1 78 ? 8.168 3.099 3.075 1.00 16.23 180 MET A C 1
ATOM 530 O O . MET A 1 78 ? 8.416 4.314 3.114 1.00 15.89 180 MET A O 1
ATOM 535 N N . GLU A 1 79 ? 8.976 2.234 2.460 1.00 17.32 181 GLU A N 1
ATOM 536 C CA . GLU A 1 79 ? 10.215 2.738 1.871 1.00 16.71 181 GLU A CA 1
ATOM 537 C C . GLU A 1 79 ? 9.932 3.797 0.822 1.00 17.12 181 GLU A C 1
ATOM 538 O O . GLU A 1 79 ? 10.659 4.779 0.719 1.00 17.44 181 GLU A O 1
ATOM 544 N N . GLU A 1 80 ? 8.872 3.620 0.032 1.00 18.23 182 GLU A N 1
ATOM 545 C CA . GLU A 1 80 ? 8.562 4.586 -1.022 1.00 17.14 182 GLU A CA 1
ATOM 546 C C . GLU A 1 80 ? 8.178 5.931 -0.440 1.00 15.43 182 GLU A C 1
ATOM 547 O O . GLU A 1 80 ? 8.511 6.937 -1.038 1.00 17.11 182 GLU A O 1
ATOM 553 N N . GLU A 1 81 ? 7.485 5.905 0.683 1.00 14.72 183 GLU A N 1
ATOM 554 C CA . GLU A 1 81 ? 7.107 7.157 1.344 1.00 14.89 183 GLU A CA 1
ATOM 555 C C . GLU A 1 81 ? 8.328 7.864 1.881 1.00 13.64 183 GLU A C 1
ATOM 556 O O . GLU A 1 81 ? 8.425 9.102 1.730 1.00 15.03 183 GLU A O 1
ATOM 562 N N . LYS A 1 82 ? 9.232 7.098 2.486 1.00 15.28 184 LYS A N 1
ATOM 563 C CA . LYS A 1 82 ? 10.456 7.735 2.994 1.00 15.36 184 LYS A CA 1
ATOM 564 C C . LYS A 1 82 ? 11.282 8.294 1.853 1.00 15.15 184 LYS A C 1
ATOM 565 O O . LYS A 1 82 ? 11.970 9.320 2.021 1.00 16.93 184 LYS A O 1
ATOM 571 N N . LYS A 1 83 ? 11.220 7.662 0.666 1.00 15.39 185 LYS A N 1
ATOM 572 C CA . LYS A 1 83 ? 11.987 8.225 -0.471 1.00 15.39 185 LYS A CA 1
ATOM 573 C C . LYS A 1 83 ? 11.423 9.572 -0.887 1.00 14.54 185 LYS A C 1
ATOM 574 O O . LYS A 1 83 ? 12.128 10.551 -1.213 1.00 16.89 185 LYS A O 1
ATOM 580 N N . THR A 1 84 ? 10.097 9.686 -0.956 1.00 15.44 186 THR A N 1
ATOM 581 C CA . THR A 1 84 ? 9.434 10.939 -1.329 1.00 14.69 186 THR A CA 1
ATOM 582 C C . THR A 1 84 ? 9.837 12.016 -0.332 1.00 14.51 186 THR A C 1
ATOM 583 O O . THR A 1 84 ? 10.209 13.139 -0.701 1.00 17.27 186 THR A O 1
ATOM 587 N N . TRP A 1 85 ? 9.738 11.718 0.968 1.00 13.91 187 TRP A N 1
ATOM 588 C CA . TRP A 1 85 ? 10.130 12.675 2.015 1.00 13.73 187 TRP A CA 1
ATOM 589 C C . TRP A 1 85 ? 11.555 13.111 1.746 1.00 14.49 187 TRP A C 1
ATOM 590 O O . TRP A 1 85 ? 11.875 14.280 1.828 1.00 16.63 187 TRP A O 1
ATOM 601 N N . GLY A 1 86 ? 12.458 12.147 1.515 1.00 16.23 188 GLY A N 1
ATOM 602 C CA . GLY A 1 86 ? 13.853 12.493 1.352 1.00 16.36 188 GLY A CA 1
ATOM 603 C C . GLY A 1 86 ? 14.117 13.437 0.199 1.00 15.54 188 GLY A C 1
ATOM 604 O O . GLY A 1 86 ? 14.924 14.361 0.288 1.00 18.67 188 GLY A O 1
ATOM 605 N N . THR A 1 87 ? 13.425 13.231 -0.931 1.00 16.33 189 THR A N 1
ATOM 606 C CA . THR A 1 87 ? 13.543 14.148 -2.071 1.00 18.13 189 THR A CA 1
ATOM 607 C C . THR A 1 87 ? 13.129 15.564 -1.713 1.00 16.31 189 THR A C 1
ATOM 608 O O . THR A 1 87 ? 13.758 16.567 -2.039 1.00 17.92 189 THR A O 1
ATOM 612 N N . VAL A 1 88 ? 12.013 15.693 -1.008 1.00 15.12 190 VAL A N 1
ATOM 613 C CA . VAL A 1 88 ? 11.520 17.000 -0.587 1.00 14.22 190 VAL A CA 1
ATOM 614 C C . VAL A 1 88 ? 12.470 17.641 0.411 1.00 13.90 190 VAL A C 1
ATOM 615 O O . VAL A 1 88 ? 12.827 18.805 0.312 1.00 16.04 190 VAL A O 1
ATOM 619 N N . PHE A 1 89 ? 12.885 16.865 1.410 1.00 15.92 191 PHE A N 1
ATOM 620 C CA . PHE A 1 89 ? 13.767 17.294 2.473 1.00 13.74 191 PHE A CA 1
ATOM 621 C C . PHE A 1 89 ? 15.070 17.781 1.898 1.00 16.08 191 PHE A C 1
ATOM 622 O O . PHE A 1 89 ? 15.523 18.873 2.240 1.00 16.68 191 PHE A O 1
ATOM 630 N N . LYS A 1 90 ? 15.731 17.018 1.049 1.00 16.52 192 LYS A N 1
ATOM 631 C CA . LYS A 1 90 ? 17.075 17.432 0.624 1.00 15.75 192 LYS A CA 1
ATOM 632 C C . LYS A 1 90 ? 17.017 18.607 -0.319 1.00 15.37 192 LYS A C 1
ATOM 633 O O . LYS A 1 90 ? 17.878 19.496 -0.271 1.00 19.98 192 LYS A O 1
ATOM 639 N N . THR A 1 91 ? 16.008 18.665 -1.202 1.00 16.12 193 THR A N 1
ATOM 640 C CA . THR A 1 91 ? 15.939 19.792 -2.147 1.00 18.20 193 THR A CA 1
ATOM 641 C C . THR A 1 91 ? 15.600 21.068 -1.378 1.00 16.73 193 THR A C 1
ATOM 642 O O . THR A 1 91 ? 16.227 22.121 -1.583 1.00 22.76 193 THR A O 1
ATOM 649 N N . LEU A 1 92 ? 14.638 21.068 -0.457 1.00 15.33 194 LEU A N 1
ATOM 650 C CA . LEU A 1 92 ? 14.310 22.278 0.309 1.00 15.77 194 LEU A CA 1
ATOM 651 C C . LEU A 1 92 ? 15.443 22.690 1.243 1.00 16.14 194 LEU A C 1
ATOM 652 O O . LEU A 1 92 ? 15.726 23.894 1.396 1.00 19.10 194 LEU A O 1
ATOM 657 N N . LYS A 1 93 ? 16.091 21.718 1.901 1.00 17.62 195 LYS A N 1
ATOM 658 C CA . LYS A 1 93 ? 17.107 22.057 2.915 1.00 17.93 195 LYS A CA 1
ATOM 659 C C . LYS A 1 93 ? 18.209 22.919 2.353 1.00 16.79 195 LYS A C 1
ATOM 660 O O . LYS A 1 93 ? 18.777 23.743 3.085 1.00 19.37 195 LYS A O 1
ATOM 666 N N . SER A 1 94 ? 18.521 22.748 1.070 1.00 20.23 196 SER A N 1
ATOM 667 C CA . SER A 1 94 ? 19.508 23.529 0.365 1.00 18.05 196 SER A CA 1
ATOM 668 C C . SER A 1 94 ? 19.204 25.026 0.347 1.00 17.72 196 SER A C 1
ATOM 669 O O . SER A 1 94 ? 20.121 25.790 0.016 1.00 21.40 196 SER A O 1
ATOM 672 N N . LEU A 1 95 ? 17.986 25.431 0.636 1.00 15.72 197 LEU A N 1
ATOM 673 C CA . LEU A 1 95 ? 17.657 26.876 0.560 1.00 15.59 197 LEU A CA 1
ATOM 674 C C . LEU A 1 95 ? 17.552 27.557 1.909 1.00 14.64 197 LEU A C 1
ATOM 675 O O . LEU A 1 95 ? 17.526 28.782 2.017 1.00 15.75 197 LEU A O 1
ATOM 680 N N . TYR A 1 96 ? 17.438 26.761 2.987 1.00 14.65 198 TYR A N 1
ATOM 681 C CA . TYR A 1 96 ? 17.020 27.415 4.248 1.00 12.62 198 TYR A CA 1
ATOM 682 C C . TYR A 1 96 ? 18.039 28.355 4.870 1.00 14.33 198 TYR A C 1
ATOM 683 O O . TYR A 1 96 ? 17.634 29.432 5.364 1.00 15.03 198 TYR A O 1
ATOM 692 N N . LYS A 1 97 ? 19.332 28.007 4.833 1.00 15.49 199 LYS A N 1
ATOM 693 C CA . LYS A 1 97 ? 20.320 28.878 5.494 1.00 15.46 199 LYS A CA 1
ATOM 694 C C . LYS A 1 97 ? 20.234 30.302 4.949 1.00 14.80 199 LYS A C 1
ATOM 695 O O . LYS A 1 97 ? 20.380 31.248 5.728 1.00 18.04 199 LYS A O 1
ATOM 701 N N . THR A 1 98 ? 19.981 30.414 3.624 1.00 15.88 200 THR A N 1
ATOM 702 C CA . THR A 1 98 ? 19.996 31.729 2.994 1.00 15.80 200 THR A CA 1
ATOM 703 C C . THR A 1 98 ? 18.627 32.382 2.874 1.00 15.16 200 THR A C 1
ATOM 704 O O . THR A 1 98 ? 18.527 33.602 2.789 1.00 18.81 200 THR A O 1
ATOM 708 N N . HIS A 1 99 ? 17.533 31.616 2.846 1.00 14.72 201 HIS A N 1
ATOM 709 C CA . HIS A 1 99 ? 16.214 32.149 2.562 1.00 14.48 201 HIS A CA 1
ATOM 710 C C . HIS A 1 99 ? 15.273 32.106 3.753 1.00 13.56 201 HIS A C 1
ATOM 711 O O . HIS A 1 99 ? 14.349 32.933 3.779 1.00 15.12 201 HIS A O 1
ATOM 718 N N . ALA A 1 100 ? 15.456 31.186 4.710 1.00 13.14 202 ALA A N 1
ATOM 719 C CA . ALA A 1 100 ? 14.540 31.117 5.861 1.00 12.90 202 ALA A CA 1
ATOM 720 C C . ALA A 1 100 ? 14.949 32.067 6.958 1.00 14.47 202 ALA A C 1
ATOM 721 O O . ALA A 1 100 ? 16.142 32.367 7.118 1.00 14.90 202 ALA A O 1
ATOM 723 N N . CYS A 1 101 ? 13.947 32.502 7.708 1.00 13.49 203 CYS A N 1
ATOM 724 C CA . CYS A 1 101 ? 14.223 33.403 8.837 1.00 14.40 203 CYS A CA 1
ATOM 725 C C . CYS A 1 101 ? 15.070 32.722 9.902 1.00 14.94 203 CYS A C 1
ATOM 726 O O . CYS A 1 101 ? 15.194 31.490 10.003 1.00 14.70 203 CYS A O 1
ATOM 729 N N . TYR A 1 102 ? 15.689 33.589 10.724 1.00 16.74 204 TYR A N 1
ATOM 730 C CA . TYR A 1 102 ? 16.537 33.116 11.807 1.00 16.84 204 TYR A CA 1
ATOM 731 C C . TYR A 1 102 ? 15.858 32.055 12.677 1.00 14.92 204 TYR A C 1
ATOM 732 O O . TYR A 1 102 ? 16.468 31.053 13.072 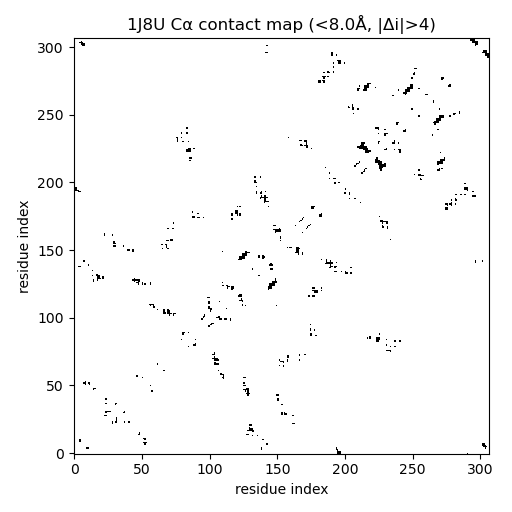1.00 16.52 204 TYR A O 1
ATOM 741 N N . GLU A 1 103 ? 14.585 32.320 12.989 1.00 14.43 205 GLU A N 1
ATOM 742 C CA . GLU A 1 103 ? 13.906 31.390 13.911 1.00 14.61 205 GLU A CA 1
ATOM 743 C C . GLU A 1 103 ? 13.886 29.970 13.367 1.00 14.82 205 GLU A C 1
ATOM 744 O O . GLU A 1 103 ? 13.999 28.977 14.116 1.00 16.72 205 GLU A O 1
ATOM 750 N N . TYR A 1 104 ? 13.717 29.868 12.041 1.00 15.07 206 TYR A N 1
ATOM 751 C CA . TYR A 1 104 ? 13.655 28.563 11.361 1.00 13.41 206 TYR A CA 1
ATOM 752 C C . TYR A 1 104 ? 15.013 27.907 11.505 1.00 15.39 206 TYR A C 1
ATOM 753 O O . TYR A 1 104 ? 15.133 26.719 11.855 1.00 15.20 206 TYR A O 1
ATOM 762 N N . ASN A 1 105 ? 16.048 28.661 11.099 1.00 15.99 207 ASN A N 1
ATOM 763 C CA . ASN A 1 105 ? 17.401 28.073 11.100 1.00 16.58 207 ASN A CA 1
ATOM 764 C C . ASN A 1 105 ? 17.917 27.759 12.502 1.00 17.94 207 ASN A C 1
ATOM 765 O O . ASN A 1 105 ? 18.735 26.843 12.705 1.00 18.18 207 ASN A O 1
ATOM 770 N N . HIS A 1 106 ? 17.423 28.522 13.488 1.00 16.62 208 HIS A N 1
ATOM 771 C CA . HIS A 1 106 ? 17.815 28.232 14.868 1.00 16.60 208 HIS A CA 1
ATOM 772 C C . HIS A 1 106 ? 17.323 26.874 15.346 1.00 16.84 208 HIS A C 1
ATOM 773 O O . HIS A 1 106 ? 18.051 26.096 15.990 1.00 19.08 208 HIS A O 1
ATOM 780 N N . ILE A 1 107 ? 16.063 26.559 15.018 1.00 16.35 209 ILE A N 1
ATOM 781 C CA . ILE A 1 107 ? 15.477 25.337 15.579 1.00 15.55 209 ILE A CA 1
ATOM 782 C C . ILE A 1 107 ? 15.720 24.123 14.694 1.00 16.85 209 ILE A C 1
ATOM 783 O O . ILE A 1 107 ? 15.660 22.971 15.183 1.00 18.77 209 ILE A O 1
ATOM 788 N N . PHE A 1 108 ? 15.965 24.299 13.396 1.00 17.12 210 PHE A N 1
ATOM 789 C CA . PHE A 1 108 ? 16.032 23.080 12.562 1.00 17.70 210 PHE A CA 1
ATOM 790 C C . PHE A 1 108 ? 17.062 22.058 12.983 1.00 18.66 210 PHE A C 1
ATOM 791 O O . PHE A 1 108 ? 16.766 20.834 13.036 1.00 21.31 210 PHE A O 1
ATOM 799 N N . PRO A 1 109 ? 18.279 22.410 13.359 1.00 19.14 211 PRO A N 1
ATOM 800 C CA . PRO A 1 109 ? 19.185 21.367 13.842 1.00 21.01 211 PRO A CA 1
ATOM 801 C C . PRO A 1 109 ? 18.720 20.626 15.083 1.00 20.99 211 PRO A C 1
ATOM 802 O O . PRO A 1 109 ? 19.142 19.485 15.337 1.00 24.28 211 PRO A O 1
ATOM 806 N N . LEU A 1 110 ? 17.887 21.251 15.911 1.00 19.95 212 LEU A N 1
ATOM 807 C CA . LEU A 1 110 ? 17.387 20.515 17.086 1.00 20.75 212 LEU A CA 1
ATOM 808 C C . LEU A 1 110 ? 16.284 19.566 16.645 1.00 19.11 212 LEU A C 1
ATOM 809 O O . LEU A 1 110 ? 16.146 18.484 17.212 1.00 20.55 212 LEU A O 1
ATOM 814 N N . LEU A 1 111 ? 15.484 19.950 15.624 1.00 18.61 213 LEU A N 1
ATOM 815 C CA . LEU A 1 111 ? 14.539 19.005 15.046 1.00 16.98 213 LEU A CA 1
ATOM 816 C C . LEU A 1 111 ? 15.258 17.806 14.446 1.00 18.99 213 LEU A C 1
ATOM 817 O O . LEU A 1 111 ? 14.788 16.656 14.551 1.00 20.88 213 LEU A O 1
ATOM 822 N N . GLU A 1 112 ? 16.414 18.090 13.810 1.00 21.63 214 GLU A N 1
ATOM 823 C CA . GLU A 1 112 ? 17.193 16.989 13.247 1.00 21.93 214 GLU A CA 1
ATOM 824 C C . GLU A 1 112 ? 17.675 16.060 14.358 1.00 24.32 214 GLU A C 1
ATOM 825 O O . GLU A 1 112 ? 17.570 14.839 14.248 1.00 32.12 214 GLU A O 1
ATOM 831 N N . LYS A 1 113 ? 18.198 16.648 15.437 1.00 25.62 215 LYS A N 1
ATOM 832 C CA . LYS A 1 113 ? 18.823 15.854 16.499 1.00 28.05 215 LYS A CA 1
ATOM 833 C C . LYS A 1 113 ? 17.779 15.176 17.364 1.00 28.87 215 LYS A C 1
ATOM 834 O O . LYS A 1 113 ? 17.998 14.033 17.752 1.00 37.89 215 LYS A O 1
ATOM 840 N N . TYR A 1 114 ? 16.663 15.814 17.688 1.00 26.54 216 TYR A N 1
ATOM 841 C CA . TYR A 1 114 ? 15.741 15.298 18.688 1.00 25.73 216 TYR A CA 1
ATOM 842 C C . TYR A 1 114 ? 14.442 14.787 18.109 1.00 23.82 216 TYR A C 1
ATOM 843 O O . TYR A 1 114 ? 13.761 14.058 18.830 1.00 30.91 216 TYR A O 1
ATOM 852 N N . CYS A 1 115 ? 14.090 15.120 16.876 1.00 23.74 217 CYS A N 1
ATOM 853 C CA . CYS A 1 115 ? 12.847 14.597 16.305 1.00 22.94 217 CYS A CA 1
ATOM 854 C C . CYS A 1 115 ? 13.006 13.715 15.076 1.00 22.17 217 CYS A C 1
ATOM 855 O O . CYS A 1 115 ? 11.972 13.359 14.469 1.00 23.44 217 CYS A O 1
ATOM 858 N N . GLY A 1 116 ? 14.224 13.348 14.709 1.00 20.76 218 GLY A N 1
ATOM 859 C CA . GLY A 1 116 ? 14.402 12.463 13.564 1.00 22.68 218 GLY A CA 1
ATOM 860 C C . GLY A 1 116 ? 14.127 13.120 12.230 1.00 20.37 218 GLY A C 1
ATOM 861 O O . GLY A 1 116 ? 13.739 12.436 11.268 1.00 19.22 218 GLY A O 1
ATOM 862 N N . PHE A 1 117 ? 14.304 14.448 12.120 1.00 18.10 219 PHE A N 1
ATOM 863 C CA . PHE A 1 117 ? 14.230 15.068 10.793 1.00 18.52 219 PHE A CA 1
ATOM 864 C C . PHE A 1 117 ? 15.516 14.734 10.005 1.00 20.61 219 PHE A C 1
ATOM 865 O O . PHE A 1 117 ? 16.538 15.415 10.207 1.00 21.17 219 PHE A O 1
ATOM 873 N N . HIS A 1 118 ? 15.455 13.720 9.159 1.00 20.12 220 HIS A N 1
ATOM 874 C CA . HIS A 1 118 ? 16.596 13.347 8.327 1.00 20.73 220 HIS A CA 1
ATOM 875 C C . HIS A 1 118 ? 16.080 12.894 6.951 1.00 20.64 220 HIS A C 1
ATOM 876 O O . HIS A 1 118 ? 14.885 12.552 6.865 1.00 20.70 220 HIS A O 1
ATOM 883 N N . GLU A 1 119 ? 16.890 12.863 5.911 1.00 20.46 221 GLU A N 1
ATOM 884 C CA . GLU A 1 119 ? 16.436 12.504 4.566 1.00 22.69 221 GLU A CA 1
ATOM 885 C C . GLU A 1 119 ? 15.825 11.108 4.504 1.00 21.17 221 GLU A C 1
ATOM 886 O O . GLU A 1 119 ? 14.999 10.834 3.617 1.00 22.91 221 GLU A O 1
ATOM 892 N N . ASP A 1 120 ? 16.217 10.214 5.419 1.00 20.37 222 ASP A N 1
ATOM 893 C CA . ASP A 1 120 ? 15.771 8.819 5.370 1.00 20.46 222 ASP A CA 1
ATOM 894 C C . ASP A 1 120 ? 14.811 8.468 6.489 1.00 19.46 222 ASP A C 1
ATOM 895 O O . ASP A 1 120 ? 14.643 7.260 6.779 1.00 22.66 222 ASP A O 1
ATOM 900 N N . ASN A 1 121 ? 14.204 9.492 7.088 1.00 18.64 223 ASN A N 1
ATOM 901 C CA . ASN A 1 121 ? 13.301 9.202 8.208 1.00 19.48 223 ASN A CA 1
ATOM 902 C C . ASN A 1 121 ? 12.145 10.187 8.261 1.00 19.05 223 ASN A C 1
ATOM 903 O O . ASN A 1 121 ? 12.408 11.401 8.314 1.00 18.70 223 ASN A O 1
ATOM 908 N N . ILE A 1 122 ? 10.907 9.715 8.232 1.00 16.20 224 ILE A N 1
ATOM 909 C CA . ILE A 1 122 ? 9.765 10.625 8.425 1.00 15.22 224 ILE A CA 1
ATOM 910 C C . ILE A 1 122 ? 9.464 10.752 9.909 1.00 14.83 224 ILE A C 1
ATOM 911 O O . ILE A 1 122 ? 9.160 9.749 10.577 1.00 15.62 224 ILE A O 1
ATOM 916 N N . PRO A 1 123 ? 9.577 11.956 10.469 1.00 14.86 225 PRO A N 1
ATOM 917 C CA . PRO A 1 123 ? 9.321 12.112 11.911 1.00 16.05 225 PRO A CA 1
ATOM 918 C C . PRO A 1 123 ? 7.925 11.677 12.301 1.00 15.97 225 PRO A C 1
ATOM 919 O O . PRO A 1 123 ? 6.988 11.861 11.506 1.00 15.56 225 PRO A O 1
ATOM 923 N N . GLN A 1 124 ? 7.818 11.098 13.508 1.00 15.19 226 GLN A N 1
ATOM 924 C CA . GLN A 1 124 ? 6.482 10.787 14.027 1.00 15.72 226 GLN A CA 1
ATOM 925 C C . GLN A 1 124 ? 5.798 11.975 14.702 1.00 15.52 226 GLN A C 1
ATOM 926 O O . GLN A 1 124 ? 6.475 12.710 15.430 1.00 15.55 226 GLN A O 1
ATOM 932 N N . LEU A 1 125 ? 4.478 12.129 14.492 1.00 15.01 227 LEU A N 1
ATOM 933 C CA . LEU A 1 125 ? 3.865 13.363 15.040 1.00 15.26 227 LEU A CA 1
ATOM 934 C C . LEU A 1 125 ? 3.907 13.410 16.559 1.00 13.89 227 LEU A C 1
ATOM 935 O O . LEU A 1 125 ? 3.988 14.519 17.112 1.00 15.34 227 LEU A O 1
ATOM 940 N N . GLU A 1 126 ? 3.845 12.247 17.239 1.00 15.03 228 GLU A N 1
ATOM 941 C CA . GLU A 1 126 ? 3.916 12.302 18.700 1.00 15.96 228 GLU A CA 1
ATOM 942 C C . GLU A 1 126 ? 5.220 12.935 19.167 1.00 15.04 228 GLU A C 1
ATOM 943 O O . GLU A 1 126 ? 5.213 13.786 20.076 1.00 15.90 228 GLU A O 1
ATOM 949 N N . ASP A 1 127 ? 6.324 12.517 18.526 1.00 16.52 229 ASP A N 1
ATOM 950 C CA . ASP A 1 127 ? 7.617 13.122 18.907 1.00 15.52 229 ASP A CA 1
ATOM 951 C C . ASP A 1 127 ? 7.668 14.621 18.624 1.00 15.71 229 ASP A C 1
ATOM 952 O O . ASP A 1 127 ? 8.186 15.428 19.409 1.00 16.31 229 ASP A O 1
ATOM 957 N N . VAL A 1 128 ? 7.162 15.046 17.461 1.00 14.61 230 VAL A N 1
ATOM 958 C CA . VAL A 1 128 ? 7.188 16.475 17.126 1.00 14.38 230 VAL A CA 1
ATOM 959 C C . VAL A 1 128 ? 6.298 17.246 18.087 1.00 14.35 230 VAL A C 1
ATOM 960 O O . VAL A 1 128 ? 6.612 18.360 18.542 1.00 15.02 230 VAL A O 1
ATOM 964 N N . SER A 1 129 ? 5.137 16.665 18.436 1.00 14.44 231 SER A N 1
ATOM 965 C CA . SER A 1 129 ? 4.227 17.351 19.355 1.00 14.04 231 SER A CA 1
ATOM 966 C C . SER A 1 129 ? 4.889 17.540 20.704 1.00 15.94 231 SER A C 1
ATOM 967 O O . SER A 1 129 ? 4.810 18.600 21.284 1.00 15.50 231 SER A O 1
ATOM 970 N N . GLN A 1 130 ? 5.544 16.524 21.256 1.00 14.97 232 GLN A N 1
ATOM 971 C CA . GLN A 1 130 ? 6.204 16.672 22.556 1.00 15.97 232 GLN A CA 1
ATOM 972 C C . GLN A 1 130 ? 7.305 17.719 22.485 1.00 15.41 232 GLN A C 1
ATOM 973 O O . GLN A 1 130 ? 7.493 18.517 23.402 1.00 17.02 232 GLN A O 1
ATOM 979 N N . PHE A 1 131 ? 8.020 17.729 21.362 1.00 16.77 233 PHE A N 1
ATOM 980 C CA . PHE A 1 131 ? 9.062 18.730 21.160 1.00 16.00 233 PHE A CA 1
ATOM 981 C C . PHE A 1 131 ? 8.482 20.141 21.207 1.00 15.71 233 PHE A C 1
ATOM 982 O O . PHE A 1 131 ? 8.975 21.046 21.899 1.00 16.26 233 PHE A O 1
ATOM 990 N N . LEU A 1 132 ? 7.417 20.362 20.401 1.00 14.62 234 LEU A N 1
ATOM 991 C CA . LEU A 1 132 ? 6.801 21.684 20.384 1.00 15.36 234 LEU A CA 1
ATOM 992 C C . LEU A 1 132 ? 6.263 22.057 21.754 1.00 15.00 234 LEU A C 1
ATOM 993 O O . LEU A 1 132 ? 6.365 23.230 22.122 1.00 15.16 234 LEU A O 1
ATOM 998 N N . GLN A 1 133 ? 5.733 21.088 22.493 1.00 14.72 235 GLN A N 1
ATOM 999 C CA . GLN A 1 133 ? 5.195 21.437 23.824 1.00 15.48 235 GLN A CA 1
ATOM 1000 C C . GLN A 1 133 ? 6.322 21.958 24.698 1.00 15.60 235 GLN A C 1
ATOM 1001 O O . GLN A 1 133 ? 6.082 22.913 25.465 1.00 17.94 235 GLN A O 1
ATOM 1007 N N . THR A 1 134 ? 7.518 21.364 24.610 1.00 14.60 236 THR A N 1
ATOM 1008 C CA . THR A 1 134 ? 8.610 21.865 25.441 1.00 15.52 236 THR A CA 1
ATOM 1009 C C . THR A 1 134 ? 9.084 23.239 24.990 1.00 15.47 236 THR A C 1
ATOM 1010 O O . THR A 1 134 ? 9.668 23.998 25.770 1.00 18.81 236 THR A O 1
ATOM 1017 N N . CYS A 1 135 ? 8.867 23.593 23.699 1.00 15.34 237 CYS A N 1
ATOM 1018 C CA . CYS A 1 135 ? 9.326 24.869 23.199 1.00 14.52 237 CYS A CA 1
ATOM 1019 C C . CYS A 1 135 ? 8.385 26.006 23.590 1.00 15.21 237 CYS A C 1
ATOM 1020 O O . CYS A 1 135 ? 8.787 27.079 24.061 1.00 16.97 237 CYS A O 1
ATOM 1023 N N . THR A 1 136 ? 7.105 25.811 23.310 1.00 13.75 238 THR A N 1
ATOM 1024 C CA . THR A 1 136 ? 6.115 26.886 23.404 1.00 13.33 238 THR A CA 1
ATOM 1025 C C . THR A 1 136 ? 4.765 26.398 23.892 1.00 12.59 238 THR A C 1
ATOM 1026 O O . THR A 1 136 ? 3.778 27.158 23.853 1.00 14.30 238 THR A O 1
ATOM 1030 N N . GLY A 1 137 ? 4.624 25.158 24.303 1.00 13.20 239 GLY A N 1
ATOM 1031 C CA . GLY A 1 137 ? 3.256 24.703 24.652 1.00 14.07 239 GLY A CA 1
ATOM 1032 C C . GLY A 1 137 ? 2.435 24.367 23.426 1.00 13.20 239 GLY A C 1
ATOM 1033 O O . GLY A 1 137 ? 1.309 23.876 23.593 1.00 15.54 239 GLY A O 1
ATOM 1034 N N . PHE A 1 138 ? 2.954 24.567 22.206 1.00 13.85 240 PHE A N 1
ATOM 1035 C CA . PHE A 1 138 ? 2.188 24.121 21.032 1.00 12.75 240 PHE A CA 1
ATOM 1036 C C . PHE A 1 138 ? 2.108 22.608 20.996 1.00 13.11 240 PHE A C 1
ATOM 1037 O O . PHE A 1 138 ? 3.079 21.917 21.376 1.00 15.98 240 PHE A O 1
ATOM 1045 N N . ARG A 1 139 ? 0.968 22.085 20.547 1.00 13.23 241 ARG A N 1
ATOM 1046 C CA . ARG A 1 139 ? 0.832 20.655 20.316 1.00 14.08 241 ARG A CA 1
ATOM 1047 C C . ARG A 1 139 ? 0.188 20.381 18.951 1.00 13.39 241 ARG A C 1
ATOM 1048 O O . ARG A 1 139 ? -0.489 21.243 18.364 1.00 14.98 241 ARG A O 1
ATOM 1056 N N . LEU A 1 140 ? 0.386 19.155 18.506 1.00 14.11 242 LEU A N 1
ATOM 1057 C CA . LEU A 1 140 ? -0.266 18.716 17.275 1.00 13.67 242 LEU A CA 1
ATOM 1058 C C . LEU A 1 140 ? -1.489 17.867 17.590 1.00 14.47 242 LEU A C 1
ATOM 1059 O O . LEU A 1 140 ? -1.536 17.174 18.625 1.00 15.47 242 LEU A O 1
ATOM 1064 N N . ARG A 1 141 ? -2.446 17.887 16.665 1.00 14.90 243 ARG A N 1
ATOM 1065 C CA . ARG A 1 141 ? -3.538 16.926 16.600 1.00 15.55 243 ARG A CA 1
ATOM 1066 C C . ARG A 1 141 ? -3.615 16.346 15.200 1.00 13.69 243 ARG A C 1
ATOM 1067 O O . ARG A 1 141 ? -3.653 17.191 14.284 1.00 15.23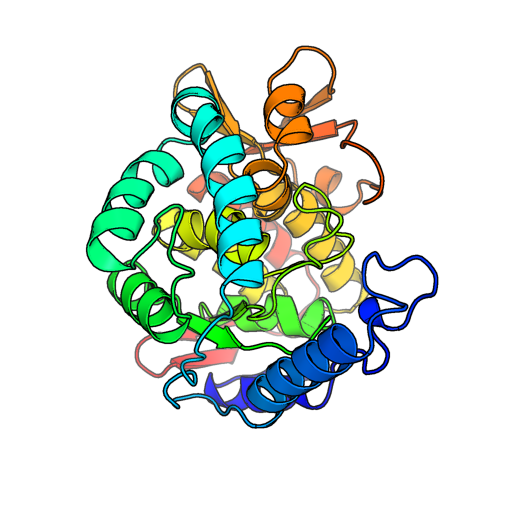 243 ARG A O 1
ATOM 1075 N N . PRO A 1 142 ? -3.658 15.052 14.958 1.00 14.40 244 PRO A N 1
ATOM 1076 C CA . PRO A 1 142 ? -3.741 14.569 13.565 1.00 13.15 244 PRO A CA 1
ATOM 1077 C C . PRO A 1 142 ? -5.104 14.946 13.005 1.00 14.89 244 PRO A C 1
ATOM 1078 O O . PRO A 1 142 ? -6.131 14.876 13.707 1.00 17.88 244 PRO A O 1
ATOM 1082 N N . VAL A 1 143 ? -5.080 15.373 11.736 1.00 13.86 245 VAL A N 1
ATOM 1083 C CA . VAL A 1 143 ? -6.290 15.800 11.073 1.00 14.91 245 VAL A CA 1
ATOM 1084 C C . VAL A 1 143 ? -6.329 15.134 9.715 1.00 17.81 245 VAL A C 1
ATOM 1085 O O . VAL A 1 143 ? -5.303 14.935 9.089 1.00 17.26 245 VAL A O 1
ATOM 1089 N N . ALA A 1 144 ? -7.582 14.839 9.383 1.00 21.57 246 ALA A N 1
ATOM 1090 C CA . ALA A 1 144 ? -7.944 13.932 8.323 1.00 22.88 246 ALA A CA 1
ATOM 1091 C C . ALA A 1 144 ? -7.927 14.658 6.988 1.00 23.02 246 ALA A C 1
ATOM 1092 O O . ALA A 1 144 ? -7.637 14.072 5.951 1.00 28.28 246 ALA A O 1
ATOM 1094 N N . GLY A 1 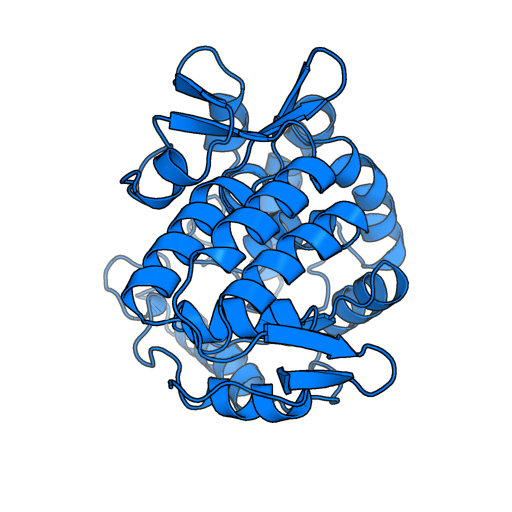145 ? -8.265 15.952 7.007 1.00 24.91 247 GLY A N 1
ATOM 1095 C CA . GLY A 1 145 ? -8.422 16.665 5.735 1.00 29.45 247 GLY A CA 1
ATOM 1096 C C . GLY A 1 145 ? -8.792 18.112 6.034 1.00 26.49 247 GLY A C 1
ATOM 1097 O O . GLY A 1 145 ? -8.431 18.603 7.102 1.00 21.66 247 GLY A O 1
ATOM 1098 N N . LEU A 1 146 ? -9.494 18.769 5.131 1.00 26.46 248 LEU A N 1
ATOM 1099 C CA . LEU A 1 146 ? -9.662 20.221 5.223 1.00 28.03 248 LEU A CA 1
ATOM 1100 C C . LEU A 1 146 ? -10.668 20.607 6.270 1.00 22.96 248 LEU A C 1
ATOM 1101 O O . LEU A 1 146 ? -11.822 20.205 6.129 1.00 27.11 248 LEU A O 1
ATOM 1106 N N . LEU A 1 147 ? -10.261 21.398 7.265 1.00 20.91 249 LEU A N 1
ATOM 1107 C CA . LEU A 1 147 ? -11.221 21.947 8.237 1.00 18.78 249 LEU A CA 1
ATOM 1108 C C . LEU A 1 147 ? -11.776 23.270 7.719 1.00 16.95 249 LEU A C 1
ATOM 1109 O O . LEU A 1 147 ? -11.133 23.884 6.861 1.00 18.70 249 LEU A O 1
ATOM 1114 N N . SER A 1 148 ? -12.914 23.699 8.249 1.00 15.75 250 SER A N 1
ATOM 1115 C CA . SER A 1 148 ? -13.352 25.067 7.995 1.00 15.14 250 SER A CA 1
ATOM 1116 C C . SER A 1 148 ? -12.299 26.030 8.541 1.00 14.34 250 SER A C 1
ATOM 1117 O O . SER A 1 148 ? -11.547 25.689 9.484 1.00 16.17 250 SER A O 1
ATOM 1120 N N . SER A 1 149 ? -12.232 27.243 7.989 1.00 15.33 251 SER A N 1
ATOM 1121 C CA . SER A 1 149 ? -11.318 28.233 8.563 1.00 15.36 251 SER A CA 1
ATOM 1122 C C . SER A 1 149 ? -11.640 28.466 10.033 1.00 14.49 251 SER A C 1
ATOM 1123 O O . SER A 1 149 ? -10.703 28.641 10.839 1.00 16.00 251 SER A O 1
ATOM 1126 N N . ARG A 1 150 ? -12.918 28.473 10.378 1.00 14.07 252 ARG A N 1
ATOM 1127 C CA . ARG A 1 150 ? -13.309 28.724 11.766 1.00 14.06 252 ARG A CA 1
ATOM 1128 C C . ARG A 1 150 ? -12.706 27.667 12.682 1.00 15.29 252 ARG A C 1
ATOM 1129 O O . ARG A 1 150 ? -12.137 27.979 13.759 1.00 16.75 252 ARG A O 1
ATOM 1137 N N . ASP A 1 151 ? -12.818 26.382 12.331 1.00 15.34 253 ASP A N 1
ATOM 1138 C CA . ASP A 1 151 ? -12.337 25.341 13.256 1.00 14.76 253 ASP A CA 1
ATOM 1139 C C . ASP A 1 151 ? -10.815 25.270 13.278 1.00 14.20 253 ASP A C 1
ATOM 1140 O O . ASP A 1 151 ? -10.198 25.075 14.344 1.00 16.49 253 ASP A O 1
ATOM 1145 N N . PHE A 1 152 ? -10.209 25.422 12.091 1.00 14.96 254 PHE A N 1
ATOM 1146 C CA . PHE A 1 152 ? -8.737 25.408 12.055 1.00 14.88 254 PHE A CA 1
ATOM 1147 C C . PHE A 1 152 ? -8.164 26.540 12.884 1.00 16.16 254 PHE A C 1
ATOM 1148 O O . PHE A 1 152 ? -7.248 26.335 13.726 1.00 16.55 254 PHE A O 1
ATOM 1156 N N . LEU A 1 153 ? -8.657 27.772 12.673 1.00 14.76 255 LEU A N 1
ATOM 1157 C CA . LEU A 1 153 ? -8.114 28.894 13.441 1.00 14.16 255 LEU A CA 1
ATOM 1158 C C . LEU A 1 153 ? -8.425 28.755 14.928 1.00 13.77 255 LEU A C 1
ATOM 1159 O O . LEU A 1 153 ? -7.586 29.109 15.782 1.00 15.79 255 LEU A O 1
ATOM 1164 N N . GLY A 1 154 ? -9.626 28.249 15.257 1.00 15.35 256 GLY A N 1
ATOM 1165 C CA . GLY A 1 154 ? -9.976 28.152 16.684 1.00 15.17 256 GLY A CA 1
ATOM 1166 C C . GLY A 1 154 ? -8.965 27.265 17.394 1.00 14.21 256 GLY A C 1
ATOM 1167 O O . GLY A 1 154 ? -8.625 27.504 18.581 1.00 14.68 256 GLY A O 1
ATOM 1168 N N . GLY A 1 155 ? -8.451 26.202 16.769 1.00 13.33 257 GLY A N 1
ATOM 1169 C CA . GLY A 1 155 ? -7.453 25.400 17.493 1.00 13.02 257 GLY A CA 1
ATOM 1170 C C . GLY A 1 155 ? -6.213 26.218 17.867 1.00 12.09 257 GLY A C 1
ATOM 1171 O O . GLY A 1 155 ? -5.575 25.956 18.930 1.00 12.23 257 GLY A O 1
ATOM 1172 N N . LEU A 1 156 ? -5.853 27.196 17.035 1.00 12.11 258 LEU A N 1
ATOM 1173 C CA . LEU A 1 156 ? -4.671 28.012 17.363 1.00 12.58 258 LEU A CA 1
ATOM 1174 C C . LEU A 1 156 ? -4.824 28.781 18.675 1.00 13.14 258 LEU A C 1
ATOM 1175 O O . LEU A 1 156 ? -3.832 29.102 19.348 1.00 13.98 258 LEU A O 1
ATOM 1180 N N . ALA A 1 157 ? -6.052 29.124 19.067 1.00 14.14 259 ALA A N 1
ATOM 1181 C CA . ALA A 1 157 ? -6.291 29.832 20.333 1.00 13.66 259 ALA A CA 1
ATOM 1182 C C . ALA A 1 157 ? -5.788 28.991 21.498 1.00 13.61 259 ALA A C 1
ATOM 1183 O O . ALA A 1 157 ? -5.423 29.575 22.544 1.00 14.83 259 ALA A O 1
ATOM 1185 N N . PHE A 1 158 ? -5.760 27.687 21.341 1.00 13.40 260 PHE A N 1
ATOM 1186 C CA . PHE A 1 158 ? -5.298 26.751 22.371 1.00 12.80 260 PHE A CA 1
ATOM 1187 C C . PHE A 1 158 ? -3.850 26.335 22.149 1.00 13.74 260 PHE A C 1
ATOM 1188 O O . PHE A 1 158 ? -3.388 25.396 22.817 1.00 13.99 260 PHE A O 1
ATOM 1196 N N . ARG A 1 159 ? -3.145 26.970 21.217 1.00 12.65 261 ARG A N 1
ATOM 1197 C CA . ARG A 1 159 ? -1.852 26.506 20.724 1.00 11.91 261 ARG A CA 1
ATOM 1198 C C . ARG A 1 159 ? -1.958 25.034 20.304 1.00 11.80 261 ARG A C 1
ATOM 1199 O O . ARG A 1 159 ? -1.084 24.199 20.599 1.00 13.30 261 ARG A O 1
ATOM 1207 N N . VAL A 1 160 ? -2.994 24.678 19.542 1.00 12.41 262 VAL A N 1
ATOM 1208 C CA . VAL A 1 160 ? -3.155 23.395 18.891 1.00 12.54 262 VAL A CA 1
ATOM 1209 C C . VAL A 1 160 ? -3.105 23.595 17.366 1.00 12.32 262 VAL A C 1
ATOM 1210 O O . VAL A 1 160 ? -3.879 24.384 16.814 1.00 13.84 262 VAL A O 1
ATOM 1214 N N . PHE A 1 161 ? -2.181 22.861 16.742 1.00 12.41 263 PHE A N 1
ATOM 1215 C CA . PHE A 1 161 ? -2.063 22.882 15.283 1.00 11.58 263 PHE A CA 1
ATOM 1216 C C . PHE A 1 161 ? -2.622 21.578 14.725 1.00 12.08 263 PHE A C 1
ATOM 1217 O O . PHE A 1 161 ? -2.063 20.522 15.032 1.00 13.80 263 PHE A O 1
ATOM 1225 N N . HIS A 1 162 ? -3.696 21.628 13.967 1.00 13.30 264 HIS A N 1
ATOM 1226 C CA . HIS A 1 162 ? -4.247 20.428 13.319 1.00 12.56 264 HIS A CA 1
ATOM 1227 C C . HIS A 1 162 ? -3.306 20.063 12.159 1.00 12.51 264 HIS A C 1
ATOM 1228 O O . HIS A 1 162 ? -3.102 20.922 11.260 1.00 14.87 264 HIS A O 1
ATOM 1235 N N . CYS A 1 163 ? -2.754 18.875 12.186 1.00 12.43 265 CYS A N 1
ATOM 1236 C CA . CYS A 1 163 ? -1.612 18.493 11.388 1.00 13.53 265 CYS A CA 1
ATOM 1237 C C . CYS A 1 163 ? -1.856 17.222 10.596 1.00 13.17 265 CYS A C 1
ATOM 1238 O O . CYS A 1 163 ? -2.274 16.218 11.202 1.00 14.29 265 CYS A O 1
ATOM 1241 N N . THR A 1 164 ? -1.623 17.215 9.289 1.00 13.65 266 THR A N 1
ATOM 1242 C CA . THR A 1 164 ? -1.813 15.949 8.544 1.00 13.64 266 THR A CA 1
ATOM 1243 C C . THR A 1 164 ? -0.657 14.991 8.781 1.00 13.39 266 THR A C 1
ATOM 1244 O O . THR A 1 164 ? 0.426 15.437 9.162 1.00 14.34 266 THR A O 1
ATOM 1248 N N . GLN A 1 165 ? -0.919 13.692 8.552 1.00 11.99 267 GLN A N 1
ATOM 1249 C CA . GLN A 1 165 ? 0.062 12.641 8.799 1.00 13.16 267 GLN A CA 1
ATOM 1250 C C . GLN A 1 165 ? 0.386 11.853 7.525 1.00 13.45 267 GLN A C 1
ATOM 1251 O O . GLN A 1 165 ? 1.356 11.090 7.486 1.00 15.55 267 GLN A O 1
ATOM 1257 N N . TYR A 1 166 ? -0.429 12.029 6.475 1.00 12.81 268 TYR A N 1
ATOM 1258 C CA . TYR A 1 166 ? -0.193 11.352 5.206 1.00 13.33 268 TYR A CA 1
ATOM 1259 C C . TYR A 1 166 ? 0.889 12.079 4.399 1.00 12.44 268 TYR A C 1
ATOM 1260 O O . TYR A 1 166 ? 1.177 13.272 4.644 1.00 13.74 268 TYR A O 1
ATOM 1269 N N . ILE A 1 167 ? 1.431 11.437 3.382 1.00 13.04 269 ILE A N 1
ATOM 1270 C CA . ILE A 1 167 ? 2.384 12.068 2.472 1.00 12.58 269 ILE A CA 1
ATOM 1271 C C . ILE A 1 167 ? 1.809 12.129 1.064 1.00 13.94 269 ILE A C 1
ATOM 1272 O O . ILE A 1 167 ? 0.953 11.324 0.655 1.00 14.48 269 ILE A O 1
ATOM 1277 N N . ARG A 1 168 ? 2.264 13.102 0.281 1.00 14.15 270 ARG A N 1
ATOM 1278 C CA . ARG A 1 168 ? 1.960 13.200 -1.144 1.00 13.49 270 ARG A CA 1
ATOM 1279 C C . ARG A 1 168 ? 2.314 11.923 -1.896 1.00 15.00 270 ARG A C 1
ATOM 1280 O O . ARG A 1 168 ? 3.198 11.153 -1.485 1.00 15.65 270 ARG A O 1
ATOM 1288 N N . HIS A 1 169 ? 1.642 11.712 -3.033 1.00 15.32 271 HIS A N 1
ATOM 1289 C CA . HIS A 1 169 ? 1.954 10.549 -3.869 1.00 14.64 271 HIS A CA 1
ATOM 1290 C C . HIS A 1 169 ? 3.363 10.629 -4.435 1.00 16.46 271 HIS A C 1
ATOM 1291 O O . HIS A 1 169 ? 3.870 11.682 -4.829 1.00 17.75 271 HIS A O 1
ATOM 1298 N N . GLY A 1 170 ? 4.049 9.466 -4.500 1.00 17.09 272 GLY A N 1
ATOM 1299 C CA . GLY A 1 170 ? 5.456 9.424 -4.831 1.00 18.78 272 GLY A CA 1
ATOM 1300 C C . GLY A 1 170 ? 5.764 9.715 -6.297 1.00 17.89 272 GLY A C 1
ATOM 1301 O O . GLY A 1 170 ? 6.950 9.903 -6.615 1.00 21.61 272 GLY A O 1
ATOM 1302 N N . SER 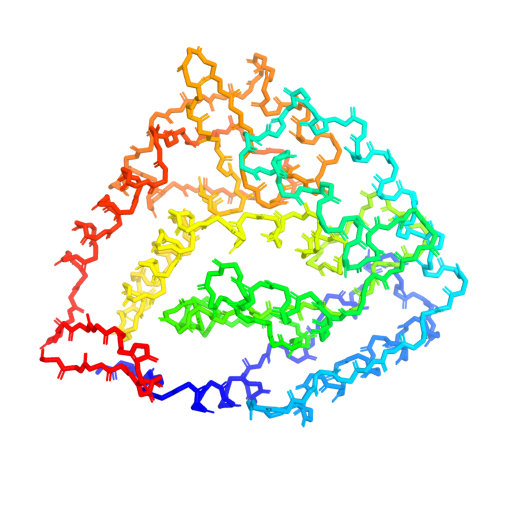A 1 171 ? 4.718 9.752 -7.134 1.00 18.71 273 SER A N 1
ATOM 1303 C CA . SER A 1 171 ? 4.981 10.022 -8.551 1.00 20.22 273 SER A CA 1
ATOM 1304 C C . SER A 1 171 ? 5.410 11.460 -8.771 1.00 21.47 273 SER A C 1
ATOM 1305 O O . SER A 1 171 ? 6.056 11.773 -9.780 1.00 22.76 273 SER A O 1
ATOM 1308 N N . LYS A 1 172 ? 5.042 12.342 -7.826 1.00 20.66 274 LYS A N 1
ATOM 1309 C CA . LYS A 1 172 ? 5.336 13.761 -8.045 1.00 20.51 274 LYS A CA 1
ATOM 1310 C C . LYS A 1 172 ? 5.827 14.365 -6.726 1.00 20.22 274 LYS A C 1
ATOM 1311 O O . LYS A 1 172 ? 5.111 15.096 -6.048 1.00 21.65 274 LYS A O 1
ATOM 1317 N N . PRO A 1 173 ? 7.047 14.013 -6.330 1.00 21.23 275 PRO A N 1
ATOM 1318 C CA . PRO A 1 173 ? 7.541 14.407 -5.009 1.00 19.52 275 PRO A CA 1
ATOM 1319 C C . PRO A 1 173 ? 7.611 15.924 -4.853 1.00 20.02 275 PRO A C 1
ATOM 1320 O O . PRO A 1 173 ? 7.509 16.417 -3.750 1.00 22.75 275 PRO A O 1
ATOM 1324 N N . MET A 1 174 ? 7.751 16.730 -5.901 1.00 21.48 276 MET A N 1
ATOM 1325 C CA . MET A 1 174 ? 7.920 18.163 -5.692 1.00 23.78 276 MET A CA 1
ATOM 1326 C C . MET A 1 174 ? 6.566 18.854 -5.715 1.00 21.48 276 MET A C 1
ATOM 1327 O O . MET A 1 174 ? 6.451 20.067 -5.655 1.00 29.36 276 MET A O 1
ATOM 1332 N N . TYR A 1 175 ? 5.481 18.090 -5.814 1.00 21.51 277 TYR A N 1
ATOM 1333 C CA . TYR A 1 175 ? 4.189 18.737 -6.010 1.00 23.33 277 TYR A CA 1
ATOM 1334 C C . TYR A 1 175 ? 3.151 18.227 -5.046 1.00 24.42 277 TYR A C 1
ATOM 1335 O O . TYR A 1 175 ? 3.053 16.981 -4.988 1.00 26.72 277 TYR A O 1
ATOM 1344 N N . THR A 1 176 ? 2.451 19.171 -4.389 1.00 23.46 278 THR A N 1
ATOM 1345 C CA . THR A 1 176 ? 1.238 18.721 -3.666 1.00 23.71 278 THR A CA 1
ATOM 1346 C C . THR A 1 176 ? 0.119 19.752 -3.816 1.00 23.93 278 THR A C 1
ATOM 1347 O O . THR A 1 176 ? 0.394 20.962 -3.677 1.00 22.84 278 THR A O 1
ATOM 1351 N N . PRO A 1 177 ? -1.093 19.265 -4.145 1.00 27.87 279 PRO A N 1
ATOM 1352 C CA . PRO A 1 177 ? -2.284 20.131 -4.253 1.00 26.27 279 PRO A CA 1
ATOM 1353 C C . PRO A 1 177 ? -2.915 20.334 -2.878 1.00 27.52 279 PRO A C 1
ATOM 1354 O O . PRO A 1 177 ? -4.053 20.859 -2.830 1.00 31.56 279 PRO A O 1
ATOM 1358 N N . GLU A 1 178 ? -2.198 19.930 -1.795 1.00 23.34 280 GLU A N 1
ATOM 1359 C CA . GLU A 1 178 ? -2.840 19.930 -0.467 1.00 22.70 280 GLU A CA 1
ATOM 1360 C C . GLU A 1 178 ? -1.749 19.923 0.602 1.00 20.45 280 GLU A C 1
ATOM 1361 O O . GLU A 1 178 ? -0.563 19.680 0.374 1.00 21.93 280 GLU A O 1
ATOM 1367 N N . PRO A 1 179 ? -2.139 20.204 1.836 1.00 16.96 281 PRO A N 1
ATOM 1368 C CA . PRO A 1 179 ? -1.141 20.030 2.909 1.00 17.01 281 PRO A CA 1
ATOM 1369 C C . PRO A 1 179 ? -0.813 18.542 2.910 1.00 18.55 281 PRO A C 1
ATOM 1370 O O . PRO A 1 179 ? -1.648 17.668 2.576 1.00 25.94 281 PRO A O 1
ATOM 1374 N N . ASP A 1 180 ? 0.427 18.226 3.124 1.00 15.83 282 ASP A N 1
ATOM 1375 C CA . ASP A 1 180 ? 0.793 16.855 3.459 1.00 13.11 282 ASP A CA 1
ATOM 1376 C C . ASP A 1 180 ? 1.835 16.957 4.569 1.00 12.96 282 ASP A C 1
ATOM 1377 O O . ASP A 1 180 ? 2.163 18.053 5.010 1.00 13.49 282 ASP A O 1
ATOM 1382 N N . ILE A 1 181 ? 2.362 15.804 4.991 1.00 12.36 283 ILE A N 1
ATOM 1383 C CA . ILE A 1 181 ? 3.283 15.825 6.157 1.00 12.82 283 ILE A CA 1
ATOM 1384 C C . ILE A 1 181 ? 4.555 16.608 5.847 1.00 13.85 283 ILE A C 1
ATOM 1385 O O . ILE A 1 181 ? 5.118 17.274 6.746 1.00 14.00 283 ILE A O 1
ATOM 1390 N N . CYS A 1 182 ? 5.015 16.599 4.593 1.00 13.87 284 CYS A N 1
ATOM 1391 C CA . CYS A 1 182 ? 6.212 17.405 4.273 1.00 13.69 284 CYS A CA 1
ATOM 1392 C C . CYS A 1 182 ? 5.916 18.884 4.493 1.00 13.72 284 CYS A C 1
ATOM 1393 O O . CYS A 1 182 ? 6.717 19.624 5.092 1.00 14.56 284 CYS A O 1
ATOM 1396 N N . HIS A 1 183 ? 4.777 19.352 4.036 1.00 13.34 285 HIS A N 1
ATOM 1397 C CA . HIS A 1 183 ? 4.399 20.769 4.297 1.00 12.87 285 HIS A CA 1
ATOM 1398 C C . HIS A 1 183 ? 4.284 21.095 5.762 1.00 13.29 285 HIS A C 1
ATOM 1399 O O . HIS A 1 183 ? 4.750 22.152 6.241 1.00 14.16 285 HIS A O 1
ATOM 1406 N N . GLU A 1 184 ? 3.595 20.211 6.514 1.00 12.95 286 GLU A N 1
ATOM 1407 C CA . GLU A 1 184 ? 3.432 20.496 7.939 1.00 12.15 286 GLU A CA 1
ATOM 1408 C C . GLU A 1 184 ? 4.765 20.560 8.662 1.00 11.91 286 GLU A C 1
ATOM 1409 O O . GLU A 1 184 ? 4.972 21.479 9.478 1.00 13.52 286 GLU A O 1
ATOM 1415 N N . LEU A 1 185 ? 5.633 19.559 8.458 1.00 12.45 287 LEU A N 1
ATOM 1416 C CA . LEU A 1 185 ? 6.859 19.441 9.249 1.00 13.08 287 LEU A CA 1
ATOM 1417 C C . LEU A 1 185 ? 7.931 20.409 8.803 1.00 12.60 287 LEU A C 1
ATOM 1418 O O . LEU A 1 185 ? 8.661 20.934 9.659 1.00 14.16 287 LEU A O 1
ATOM 1423 N N . LEU A 1 186 ? 8.057 20.601 7.487 1.00 12.40 288 LEU A N 1
ATOM 1424 C CA . LEU A 1 186 ? 9.129 21.476 6.992 1.00 12.86 288 LEU A CA 1
ATOM 1425 C C . LEU A 1 186 ? 8.652 22.915 6.876 1.00 11.87 288 LEU A C 1
ATOM 1426 O O . LEU A 1 186 ? 9.476 23.829 6.918 1.00 15.42 288 LEU A O 1
ATOM 1431 N N . GLY A 1 187 ? 7.350 23.123 6.720 1.00 12.78 289 GLY A N 1
ATOM 1432 C CA . GLY A 1 187 ? 6.858 24.486 6.587 1.00 13.12 289 GLY A CA 1
ATOM 1433 C C . GLY A 1 187 ? 6.351 25.088 7.887 1.00 13.60 289 GLY A C 1
ATOM 1434 O O . GLY A 1 187 ? 6.721 26.233 8.244 1.00 16.82 289 GLY A O 1
ATOM 1435 N N . HIS A 1 188 ? 5.473 24.378 8.613 1.00 14.67 290 HIS A N 1
ATOM 1436 C CA . HIS A 1 188 ? 4.861 24.978 9.794 1.00 13.41 290 HIS A CA 1
ATOM 1437 C C . HIS A 1 188 ? 5.597 24.740 11.110 1.00 14.05 290 HIS A C 1
ATOM 1438 O O . HIS A 1 188 ? 5.753 25.685 11.918 1.00 16.00 290 HIS A O 1
ATOM 1445 N N . VAL A 1 189 ? 5.977 23.479 11.354 1.00 14.33 291 VAL A N 1
ATOM 1446 C CA . VAL A 1 189 ? 6.501 23.147 12.695 1.00 14.65 291 VAL A CA 1
ATOM 1447 C C . VAL A 1 189 ? 7.651 24.014 13.154 1.00 13.78 291 VAL A C 1
ATOM 1448 O O . VAL A 1 189 ? 7.693 24.394 14.355 1.00 15.11 291 VAL A O 1
ATOM 1452 N N . PRO A 1 190 ? 8.639 24.311 12.339 1.00 14.09 292 PRO A N 1
ATOM 1453 C CA . PRO A 1 190 ? 9.793 25.071 12.904 1.00 13.06 292 PRO A CA 1
ATOM 1454 C C . PRO A 1 190 ? 9.386 26.420 13.471 1.00 13.20 292 PRO A C 1
ATOM 1455 O O . PRO A 1 190 ? 9.947 26.893 14.486 1.00 15.65 292 PRO A O 1
ATOM 1459 N N . LEU A 1 191 ? 8.376 27.064 12.881 1.00 12.50 293 LEU A N 1
ATOM 1460 C CA . LEU A 1 191 ? 8.003 28.414 13.417 1.00 12.77 293 LEU A CA 1
ATOM 1461 C C . LEU A 1 191 ? 7.211 28.298 14.715 1.00 12.54 293 LEU A C 1
ATOM 1462 O O . LEU A 1 191 ? 7.276 29.164 15.590 1.00 12.64 293 LEU A O 1
ATOM 1467 N N . PHE A 1 192 ? 6.442 27.219 14.888 1.00 12.82 294 PHE A N 1
ATOM 1468 C CA . PHE A 1 192 ? 5.691 27.066 16.150 1.00 13.60 294 PHE A CA 1
ATOM 1469 C C . PHE A 1 192 ? 6.649 26.805 17.307 1.00 14.60 294 PHE A C 1
ATOM 1470 O O . PHE A 1 192 ? 6.217 26.859 18.482 1.00 15.46 294 PHE A O 1
ATOM 1478 N N . SER A 1 193 ? 7.920 26.561 17.054 1.00 14.91 295 SER A N 1
ATOM 1479 C CA . SER A 1 193 ? 8.910 26.398 18.123 1.00 15.21 295 SER A CA 1
ATOM 1480 C C . SER A 1 193 ? 9.371 27.726 18.708 1.00 14.46 295 SER A C 1
ATOM 1481 O O . SER A 1 193 ? 10.094 27.733 19.725 1.00 17.49 295 SER A O 1
ATOM 1486 N N . ASP A 1 194 ? 9.009 28.852 18.087 1.00 14.14 296 ASP A N 1
ATOM 1487 C CA . ASP A 1 194 ? 9.439 30.185 18.518 1.00 13.33 296 ASP A CA 1
ATOM 1488 C C . ASP A 1 194 ? 8.352 30.830 19.354 1.00 12.84 296 ASP A C 1
ATOM 1489 O O . ASP A 1 194 ? 7.199 30.901 18.909 1.00 14.72 296 ASP A O 1
ATOM 1494 N N . ARG A 1 195 ? 8.721 31.342 20.548 1.00 15.19 297 ARG A N 1
ATOM 1495 C CA . ARG A 1 195 ? 7.694 31.927 21.405 1.00 15.76 297 ARG A CA 1
ATOM 1496 C C . ARG A 1 195 ? 6.913 33.055 20.724 1.00 16.51 297 ARG A C 1
ATOM 1497 O O . ARG A 1 195 ? 5.664 33.119 20.726 1.00 15.35 297 ARG A O 1
ATOM 1505 N N . SER A 1 196 ? 7.651 34.029 20.129 1.00 15.72 298 SER A N 1
ATOM 1506 C CA . SER A 1 196 ? 6.921 35.175 19.554 1.00 14.92 298 SER A CA 1
ATOM 1507 C C . SER A 1 196 ? 6.020 34.728 18.417 1.00 15.01 298 SER A C 1
ATOM 1508 O O . SER A 1 196 ? 4.891 35.229 18.285 1.00 14.80 298 SER A O 1
ATOM 1513 N N . PHE A 1 197 ? 6.458 33.781 17.592 1.00 13.17 299 PHE A N 1
ATOM 1514 C CA . PHE A 1 197 ? 5.543 33.264 16.571 1.00 13.44 299 PHE A CA 1
ATOM 1515 C C . PHE A 1 197 ? 4.340 32.539 17.161 1.00 12.81 299 PHE A C 1
ATOM 1516 O O . PHE A 1 197 ? 3.218 32.661 16.655 1.00 13.08 299 PHE A O 1
ATOM 1524 N N . ALA A 1 198 ? 4.575 31.719 18.178 1.00 13.74 300 ALA A N 1
ATOM 1525 C CA . ALA A 1 198 ? 3.461 31.013 18.814 1.00 12.24 300 ALA A CA 1
ATOM 1526 C C . ALA A 1 198 ? 2.421 31.999 19.330 1.00 12.68 300 ALA A C 1
ATOM 1527 O O . ALA A 1 198 ? 1.218 31.749 19.158 1.00 13.75 300 ALA A O 1
ATOM 1529 N N . GLN A 1 199 ? 2.912 33.060 19.987 1.00 13.57 301 GLN A N 1
ATOM 1530 C CA . GLN A 1 199 ? 1.988 34.099 20.497 1.00 13.92 301 GLN A CA 1
ATOM 1531 C C . GLN A 1 199 ? 1.201 34.791 19.374 1.00 13.50 301 GLN A C 1
ATOM 1532 O O . GLN A 1 199 ? 0.000 35.027 19.475 1.00 14.64 301 GLN A O 1
ATOM 1538 N N . PHE A 1 200 ? 1.927 35.111 18.287 1.00 13.84 302 PHE A N 1
ATOM 1539 C CA . PHE A 1 200 ? 1.292 35.727 17.119 1.00 13.01 302 PHE A CA 1
ATOM 1540 C C . PHE A 1 200 ? 0.230 34.800 16.529 1.00 14.29 302 PHE A C 1
ATOM 1541 O O . PHE A 1 200 ? -0.927 35.213 16.290 1.00 14.17 302 PHE A O 1
ATOM 1549 N N . SER A 1 201 ? 0.586 33.539 16.287 1.00 13.22 303 SER A N 1
ATOM 1550 C CA . SER A 1 201 ? -0.409 32.655 15.658 1.00 13.67 303 SER A CA 1
ATOM 1551 C C . SER A 1 201 ? -1.613 32.447 16.564 1.00 13.35 303 SER A C 1
ATOM 1552 O O . SER A 1 201 ? -2.781 32.403 16.119 1.00 13.38 303 SER A O 1
ATOM 1555 N N . GLN A 1 202 ? -1.346 32.344 17.869 1.00 13.37 304 GLN A N 1
ATOM 1556 C CA . GLN A 1 202 ? -2.434 32.164 18.837 1.00 13.44 304 GLN A CA 1
ATOM 1557 C C . GLN A 1 202 ? -3.373 33.362 18.832 1.00 12.61 304 GLN A C 1
ATOM 1558 O O . GLN A 1 202 ? -4.577 33.220 19.037 1.00 14.49 304 GLN A O 1
ATOM 1564 N N . GLU A 1 203 ? -2.842 34.552 18.617 1.00 13.73 305 GLU A N 1
ATOM 1565 C CA . GLU A 1 203 ? -3.660 35.783 18.587 1.00 14.16 305 GLU A CA 1
ATOM 1566 C C . GLU A 1 203 ? -4.675 35.724 17.445 1.00 13.73 305 GLU A C 1
ATOM 1567 O O . GLU A 1 203 ? -5.815 36.179 17.553 1.00 14.65 305 GLU A O 1
ATOM 1573 N N . ILE A 1 204 ? -4.259 35.187 16.298 1.00 12.98 306 ILE A N 1
ATOM 1574 C CA . ILE A 1 204 ? -5.209 34.979 15.198 1.00 13.02 306 ILE A CA 1
ATOM 1575 C C . ILE A 1 204 ? -6.298 34.011 15.645 1.00 13.07 306 ILE A C 1
ATOM 1576 O O . ILE A 1 204 ? -7.490 34.267 15.388 1.00 14.34 306 ILE A O 1
ATOM 1581 N N . GLY A 1 205 ? -5.910 32.926 16.306 1.00 13.11 307 GLY A N 1
ATOM 1582 C CA . GLY A 1 205 ? -6.892 31.973 16.815 1.00 12.34 307 GLY A CA 1
ATOM 1583 C C . GLY A 1 205 ? -7.852 32.634 17.787 1.00 13.37 307 GLY A C 1
ATOM 1584 O O . GLY A 1 205 ? -9.081 32.463 17.708 1.00 14.91 307 GLY A O 1
ATOM 1585 N N . LEU A 1 206 ? -7.363 33.415 18.740 1.00 14.30 308 LEU A N 1
ATOM 1586 C CA . LEU A 1 206 ? -8.249 34.091 19.703 1.00 13.76 308 LEU A CA 1
ATOM 1587 C C . LEU A 1 206 ? -9.196 35.055 19.004 1.00 15.23 308 LEU A C 1
ATOM 1588 O O . LEU A 1 206 ? -10.386 35.103 19.400 1.00 17.17 308 LEU A O 1
ATOM 1593 N N . ALA A 1 207 ? -8.696 35.778 17.988 1.00 15.38 309 ALA A N 1
ATOM 1594 C CA . ALA A 1 207 ? -9.576 36.712 17.246 1.00 14.82 309 ALA A CA 1
ATOM 1595 C C . ALA A 1 207 ? -10.750 35.992 16.577 1.00 13.75 309 ALA A C 1
ATOM 1596 O O . ALA A 1 207 ? -11.831 36.554 16.373 1.00 16.94 309 ALA A O 1
ATOM 1598 N N . SER A 1 208 ? -10.537 34.721 16.213 1.00 14.62 310 SER A N 1
ATOM 1599 C CA . SER A 1 208 ? -11.542 33.954 15.505 1.00 15.69 310 SER A CA 1
ATOM 1600 C C . SER A 1 208 ? -12.693 33.445 16.367 1.00 15.38 310 SER A C 1
ATOM 1601 O O . SER A 1 208 ? -13.776 33.132 15.831 1.00 15.61 310 SER A O 1
ATOM 1604 N N . LEU A 1 209 ? -12.477 33.341 17.672 1.00 15.65 311 LEU A N 1
ATOM 1605 C CA . LEU A 1 209 ? -13.496 32.656 18.485 1.00 15.33 311 LEU A CA 1
ATOM 1606 C C . LEU A 1 209 ? -14.800 33.441 18.510 1.00 17.36 311 LEU A C 1
ATOM 1607 O O . LEU A 1 209 ? -14.814 34.594 18.998 1.00 17.25 311 LEU A O 1
ATOM 1612 N N . GLY A 1 210 ? -15.874 32.822 18.015 1.00 15.97 312 GLY A N 1
ATOM 1613 C CA . GLY A 1 210 ? -17.165 33.513 18.001 1.00 17.70 312 GLY A CA 1
ATOM 1614 C C . GLY A 1 210 ? -17.231 34.652 17.008 1.00 19.81 312 GLY A C 1
ATOM 1615 O O . GLY A 1 210 ? -18.213 35.428 16.982 1.00 20.98 312 GLY A O 1
ATOM 1616 N N . ALA A 1 211 ? -16.218 34.822 16.130 1.00 19.10 313 ALA A N 1
ATOM 1617 C CA . ALA A 1 211 ? -16.279 35.902 15.145 1.00 18.46 313 ALA A CA 1
ATOM 1618 C C . ALA A 1 211 ? -17.334 35.637 14.079 1.00 18.91 313 ALA A C 1
ATOM 1619 O O . ALA A 1 211 ? -17.513 34.462 13.732 1.00 19.85 313 ALA A O 1
ATOM 1621 N N . PRO A 1 212 ? -18.004 36.644 13.542 1.00 18.80 314 PRO A N 1
ATOM 1622 C CA . PRO A 1 212 ? -18.905 36.375 12.405 1.00 20.65 314 PRO A CA 1
ATOM 1623 C C . PRO A 1 212 ? -18.163 35.801 11.190 1.00 19.86 314 PRO A C 1
ATOM 1624 O O . PRO A 1 212 ? -16.968 36.065 11.020 1.00 19.76 314 PRO A O 1
ATOM 1628 N N . ASP A 1 213 ? -18.863 35.023 10.348 1.00 19.97 315 ASP A N 1
ATOM 1629 C CA . ASP A 1 213 ? -18.232 34.410 9.187 1.00 20.99 315 ASP A CA 1
ATOM 1630 C C . ASP A 1 213 ? -17.466 35.419 8.354 1.00 21.80 315 ASP A C 1
ATOM 1631 O O . ASP A 1 213 ? -16.382 35.130 7.817 1.00 20.67 315 ASP A O 1
ATOM 1636 N N . GLU A 1 214 ? -18.009 36.627 8.227 1.00 23.89 316 GLU A N 1
ATOM 1637 C CA . GLU A 1 214 ? -17.393 37.658 7.388 1.00 25.96 316 GLU A CA 1
ATOM 1638 C C . GLU A 1 214 ? -15.985 37.925 7.900 1.00 22.36 316 GLU A C 1
ATOM 1639 O O . GLU A 1 214 ? -15.033 38.075 7.128 1.00 25.78 316 GLU A O 1
ATOM 1650 N N . TYR A 1 215 ? -15.854 37.966 9.240 1.00 20.13 317 TYR A N 1
ATOM 1651 C CA . TYR A 1 215 ? -14.532 38.242 9.838 1.00 18.78 317 TYR A CA 1
ATOM 1652 C C . TYR A 1 215 ? -13.649 37.014 9.852 1.00 17.17 317 TYR A C 1
ATOM 1653 O O . TYR A 1 215 ? -12.414 37.193 9.824 1.00 17.13 317 TYR A O 1
ATOM 1662 N N . ILE A 1 216 ? -14.213 35.799 9.931 1.00 17.04 318 ILE A N 1
ATOM 1663 C CA . ILE A 1 216 ? -13.374 34.608 9.786 1.00 17.86 318 ILE A CA 1
ATOM 1664 C C . ILE A 1 216 ? -12.681 34.651 8.437 1.00 16.29 318 ILE A C 1
ATOM 1665 O O . ILE A 1 216 ? -11.505 34.312 8.376 1.00 15.51 318 ILE A O 1
ATOM 1670 N N . GLU A 1 217 ? -13.377 35.053 7.362 1.00 18.10 319 GLU A N 1
ATOM 1671 C CA . GLU A 1 217 ? -12.725 35.092 6.045 1.00 16.93 319 GLU A CA 1
ATOM 1672 C C . GLU A 1 217 ? -11.631 36.150 6.059 1.00 16.68 319 GLU A C 1
ATOM 1673 O O . GLU A 1 217 ? -10.581 35.945 5.411 1.00 17.61 319 GLU A O 1
ATOM 1679 N N . LYS A 1 218 ? -11.803 37.292 6.695 1.00 17.29 320 LYS A N 1
ATOM 1680 C CA . LYS A 1 218 ? -10.741 38.299 6.781 1.00 17.28 320 LYS A CA 1
ATOM 1681 C C . LYS A 1 218 ? -9.587 37.744 7.608 1.00 15.94 320 LYS A C 1
ATOM 1682 O O . LYS A 1 218 ? -8.422 37.937 7.227 1.00 17.12 320 LYS A O 1
ATOM 1688 N N . LEU A 1 219 ? -9.855 37.027 8.714 1.00 15.33 321 LEU A N 1
ATOM 1689 C CA . LEU A 1 219 ? -8.733 36.433 9.464 1.00 13.66 321 LEU A CA 1
ATOM 1690 C C . LEU A 1 219 ? -8.045 35.344 8.643 1.00 13.70 321 LEU A C 1
ATOM 1691 O O . LEU A 1 219 ? -6.811 35.220 8.733 1.00 14.59 321 LEU A O 1
ATOM 1696 N N . ALA A 1 220 ? -8.803 34.535 7.874 1.00 13.66 322 ALA A N 1
ATOM 1697 C CA . ALA A 1 220 ? -8.162 33.516 7.016 1.00 13.66 322 ALA A CA 1
ATOM 1698 C C . ALA A 1 220 ? -7.225 34.172 5.992 1.00 15.57 322 ALA A C 1
ATOM 1699 O O . ALA A 1 220 ? -6.158 33.652 5.601 1.00 15.28 322 ALA A O 1
ATOM 1701 N N . THR A 1 221 ? -7.618 35.377 5.519 1.00 15.14 323 THR A N 1
ATOM 1702 C CA . THR A 1 221 ? -6.771 36.105 4.532 1.00 14.72 323 THR A CA 1
ATOM 1703 C C . THR A 1 221 ? -5.537 36.664 5.228 1.00 14.21 323 THR A C 1
ATOM 1704 O O . THR A 1 221 ? -4.414 36.567 4.713 1.00 15.47 323 THR A O 1
ATOM 1708 N N . ILE A 1 222 ? -5.718 37.238 6.415 1.00 14.20 324 ILE A N 1
ATOM 1709 C CA . ILE A 1 222 ? -4.514 37.630 7.191 1.00 14.15 324 ILE A CA 1
ATOM 1710 C C . ILE A 1 222 ? -3.589 36.432 7.410 1.00 14.07 324 ILE A C 1
ATOM 1711 O O . ILE A 1 222 ? -2.351 36.523 7.233 1.00 13.94 324 ILE A O 1
ATOM 1716 N N . TYR A 1 223 ? -4.162 35.275 7.766 1.00 14.41 325 TYR A N 1
ATOM 1717 C CA . TYR A 1 223 ? -3.394 34.044 7.948 1.00 13.93 325 TYR A CA 1
ATOM 1718 C C . TYR A 1 223 ? -2.643 33.690 6.656 1.00 14.62 325 TYR A C 1
ATOM 1719 O O . TYR A 1 223 ? -1.443 33.328 6.740 1.00 13.82 325 TYR A O 1
ATOM 1728 N N . TRP A 1 224 ? -3.358 33.728 5.532 1.00 13.80 326 TRP A N 1
ATOM 1729 C CA . TRP A 1 224 ? -2.688 33.412 4.256 1.00 13.02 326 TRP A CA 1
ATOM 1730 C C . TRP A 1 224 ? -1.430 34.252 4.100 1.00 13.70 326 TRP A C 1
ATOM 1731 O O . TRP A 1 224 ? -0.358 33.752 3.736 1.00 14.02 326 TRP A O 1
ATOM 1742 N N . PHE A 1 225 ? -1.553 35.566 4.361 1.00 13.07 327 PHE A N 1
ATOM 1743 C CA . PHE A 1 225 ? -0.444 36.505 4.063 1.00 13.88 327 PHE A CA 1
ATOM 1744 C C . PHE A 1 225 ? 0.583 36.593 5.187 1.00 12.22 327 PHE A C 1
ATOM 1745 O O . PHE A 1 225 ? 1.552 37.368 5.102 1.00 14.40 327 PHE A O 1
ATOM 1753 N N . THR A 1 226 ? 0.418 35.785 6.228 1.00 12.95 328 THR A N 1
ATOM 1754 C CA . THR A 1 226 ? 1.371 35.742 7.350 1.00 13.13 328 THR A CA 1
ATOM 1755 C C . THR A 1 226 ? 1.871 34.307 7.571 1.00 11.70 328 THR A C 1
ATOM 1756 O O . THR A 1 226 ? 2.937 33.911 7.064 1.00 13.27 328 THR A O 1
ATOM 1760 N N . VAL A 1 227 ? 1.079 33.529 8.321 1.00 12.93 329 VAL A N 1
ATOM 1761 C CA . VAL A 1 227 ? 1.476 32.157 8.614 1.00 12.77 329 VAL A CA 1
ATOM 1762 C C . VAL A 1 227 ? 1.756 31.363 7.345 1.00 13.59 329 VAL A C 1
ATOM 1763 O O . VAL A 1 227 ? 2.701 30.554 7.340 1.00 13.21 329 VAL A O 1
ATOM 1767 N N . GLU A 1 228 ? 0.957 31.531 6.266 1.00 13.93 330 GLU A N 1
ATOM 1768 C CA . GLU A 1 228 ? 1.232 30.675 5.093 1.00 13.23 330 GLU A CA 1
ATOM 1769 C C . GLU A 1 228 ? 2.245 31.262 4.098 1.00 12.72 330 GLU A C 1
ATOM 1770 O O . GLU A 1 228 ? 3.113 30.507 3.602 1.00 14.08 330 GLU A O 1
ATOM 1776 N N . PHE A 1 229 ? 2.165 32.582 3.824 1.00 13.62 331 PHE A N 1
ATOM 1777 C CA . PHE A 1 229 ? 3.019 33.173 2.778 1.00 13.97 331 PHE A CA 1
ATOM 1778 C C . PHE A 1 229 ? 3.740 34.441 3.195 1.00 13.67 331 PHE A C 1
ATOM 1779 O O . PHE A 1 229 ? 4.073 35.343 2.406 1.00 14.49 331 PHE A O 1
ATOM 1787 N N . GLY A 1 230 ? 4.040 34.518 4.500 1.00 13.26 332 GLY A N 1
ATOM 1788 C CA . GLY A 1 230 ? 4.646 35.731 5.050 1.00 14.05 332 GLY A CA 1
ATOM 1789 C C . GLY A 1 230 ? 6.128 35.884 4.830 1.00 13.04 332 GLY A C 1
ATOM 1790 O O . GLY A 1 230 ? 6.892 34.922 4.846 1.00 13.76 332 GLY A O 1
ATOM 1791 N N . LEU A 1 231 ? 6.550 37.150 4.674 1.00 13.71 333 LEU A N 1
ATOM 1792 C CA . LEU A 1 231 ? 7.960 37.525 4.737 1.00 14.10 333 LEU A CA 1
ATOM 1793 C C . LEU A 1 231 ? 8.159 38.403 5.963 1.00 13.25 333 LEU A C 1
ATOM 1794 O O . LEU A 1 231 ? 7.186 39.096 6.376 1.00 14.48 333 LEU A O 1
ATOM 1799 N N . CYS A 1 232 ? 9.338 38.425 6.548 1.00 14.06 334 CYS A N 1
ATOM 1800 C CA . CYS A 1 232 ? 9.568 39.298 7.691 1.00 13.98 334 CYS A CA 1
ATOM 1801 C C . CYS A 1 232 ? 10.894 40.016 7.551 1.00 14.80 334 CYS A C 1
ATOM 1802 O O . CYS A 1 232 ? 11.854 39.532 6.945 1.00 16.23 334 CYS A O 1
ATOM 1805 N N . LYS A 1 233 ? 10.952 41.211 8.145 1.00 15.61 335 LYS A N 1
ATOM 1806 C CA . LYS A 1 233 ? 12.247 41.899 8.277 1.00 16.28 335 LYS A CA 1
ATOM 1807 C C . LYS A 1 233 ? 13.125 41.118 9.241 1.00 16.69 335 LYS A C 1
ATOM 1808 O O . LYS A 1 233 ? 12.711 40.498 10.208 1.00 21.06 335 LYS A O 1
ATOM 1814 N N . GLN A 1 234 ? 14.417 41.185 8.910 1.00 18.06 336 GLN A N 1
ATOM 1815 C CA . GLN A 1 234 ? 15.415 40.590 9.800 1.00 17.71 336 GLN A CA 1
ATOM 1816 C C . GLN A 1 234 ? 16.640 41.490 9.740 1.00 20.33 336 GLN A C 1
ATOM 1817 O O . GLN A 1 234 ? 17.352 41.421 8.748 1.00 21.48 336 GLN A O 1
ATOM 1823 N N . GLY A 1 235 ? 16.832 42.327 10.756 1.00 25.47 337 GLY A N 1
ATOM 1824 C CA . GLY A 1 235 ? 17.896 43.348 10.634 1.00 28.69 337 GLY A CA 1
ATOM 1825 C C . GLY A 1 235 ? 17.630 44.192 9.394 1.00 23.83 337 GLY A C 1
ATOM 1826 O O . GLY A 1 235 ? 16.495 44.692 9.233 1.00 23.43 337 GLY A O 1
ATOM 1827 N N . ASP A 1 236 ? 18.617 44.335 8.517 1.00 21.85 338 ASP A N 1
ATOM 1828 C CA . ASP A 1 236 ? 18.399 45.079 7.279 1.00 21.11 338 ASP A CA 1
ATOM 1829 C C . ASP A 1 236 ? 17.960 44.220 6.102 1.00 17.47 338 ASP A C 1
ATOM 1830 O O . ASP A 1 236 ? 17.840 44.667 4.928 1.00 21.70 338 ASP A O 1
ATOM 1835 N N . SER A 1 237 ? 17.679 42.947 6.347 1.00 17.99 339 SER A N 1
ATOM 1836 C CA . SER A 1 237 ? 17.273 42.048 5.285 1.00 16.63 339 SER A CA 1
ATOM 1837 C C . SER A 1 237 ? 15.794 41.675 5.397 1.00 15.91 339 SER A C 1
ATOM 1838 O O . SER A 1 237 ? 15.062 42.191 6.255 1.00 18.14 339 SER A O 1
ATOM 1841 N N . ILE A 1 238 ? 15.359 40.759 4.539 1.00 16.02 340 ILE A N 1
ATOM 1842 C CA . ILE A 1 238 ? 14.016 40.185 4.488 1.00 15.85 340 ILE A CA 1
ATOM 1843 C C . ILE A 1 238 ? 14.166 38.662 4.298 1.00 14.82 340 ILE A C 1
ATOM 1844 O O . ILE A 1 238 ? 15.013 38.216 3.510 1.00 17.15 340 ILE A O 1
ATOM 1849 N N . LYS A 1 239 ? 13.373 37.892 5.045 1.00 15.42 341 LYS A N 1
ATOM 1850 C CA . LYS A 1 239 ? 13.447 36.444 5.034 1.00 14.17 341 LYS A CA 1
ATOM 1851 C C . LYS A 1 239 ? 12.055 35.836 4.933 1.00 14.01 341 LYS A C 1
ATOM 1852 O O . LYS A 1 239 ? 11.072 36.527 5.243 1.00 15.38 341 LYS A O 1
ATOM 1858 N N . ALA A 1 240 ? 11.948 34.557 4.552 1.00 13.06 342 ALA A N 1
ATOM 1859 C CA . ALA A 1 240 ? 10.635 33.905 4.540 1.00 13.54 342 ALA A CA 1
ATOM 1860 C C . ALA A 1 240 ? 10.285 33.261 5.873 1.00 14.23 342 ALA A C 1
ATOM 1861 O O . ALA A 1 240 ? 11.143 32.656 6.528 1.00 14.27 342 ALA A O 1
ATOM 1863 N N . TYR A 1 241 ? 9.023 33.376 6.285 1.00 12.29 343 TYR A N 1
ATOM 1864 C CA . TYR A 1 241 ? 8.589 32.605 7.457 1.00 12.83 343 TYR A CA 1
ATOM 1865 C C . TYR A 1 241 ? 7.293 31.881 7.145 1.00 13.36 343 TYR A C 1
ATOM 1866 O O . TYR A 1 241 ? 6.894 31.006 7.890 1.00 13.82 343 TYR A O 1
ATOM 1875 N N . GLY A 1 242 ? 6.607 32.192 6.036 1.00 12.59 344 GLY A N 1
ATOM 1876 C CA . GLY A 1 242 ? 5.352 31.499 5.702 1.00 13.78 344 GLY A CA 1
ATOM 1877 C C . GLY A 1 242 ? 5.579 30.012 5.374 1.00 12.59 344 GLY A C 1
ATOM 1878 O O . GLY A 1 242 ? 6.511 29.680 4.627 1.00 13.82 344 GLY A O 1
ATOM 1879 N N . ALA A 1 243 ? 4.724 29.136 5.911 1.00 12.53 345 ALA A N 1
ATOM 1880 C CA . ALA A 1 243 ? 4.859 27.694 5.742 1.00 11.66 345 ALA A CA 1
ATOM 1881 C C . ALA A 1 243 ? 4.743 27.295 4.258 1.00 12.44 345 ALA A C 1
ATOM 1882 O O . ALA A 1 243 ? 5.388 26.322 3.840 1.00 13.55 345 ALA A O 1
ATOM 1884 N N . GLY A 1 244 ? 3.893 27.993 3.515 1.00 12.88 346 GLY A N 1
ATOM 1885 C CA . GLY A 1 244 ? 3.728 27.664 2.086 1.00 12.59 346 GLY A CA 1
ATOM 1886 C C . GLY A 1 244 ? 5.002 27.952 1.306 1.00 12.81 346 GLY A C 1
ATOM 1887 O O . GLY A 1 244 ? 5.351 27.266 0.332 1.00 17.57 346 GLY A O 1
ATOM 1888 N N . LEU A 1 245 ? 5.727 28.971 1.712 1.00 12.32 347 LEU A N 1
ATOM 1889 C CA . LEU A 1 245 ? 7.004 29.309 1.083 1.00 12.14 347 LEU A CA 1
ATOM 1890 C C . LEU A 1 245 ? 8.072 28.305 1.463 1.00 12.55 347 LEU A C 1
ATOM 1891 O O . LEU A 1 245 ? 8.844 27.819 0.642 1.00 14.03 347 LEU A O 1
ATOM 1896 N N . LEU A 1 246 ? 8.149 28.002 2.774 1.00 12.88 348 LEU A N 1
ATOM 1897 C CA . LEU A 1 246 ? 9.228 27.155 3.290 1.00 13.02 348 LEU A CA 1
ATOM 1898 C C . LEU A 1 246 ? 9.074 25.735 2.799 1.00 13.87 348 LEU A C 1
ATOM 1899 O O . LEU A 1 246 ? 10.044 24.955 2.869 1.00 17.30 348 LEU A O 1
ATOM 1904 N N . SER A 1 247 ? 7.890 25.371 2.285 1.00 14.75 349 SER A N 1
ATOM 1905 C CA . SER A 1 247 ? 7.718 24.010 1.779 1.00 14.71 349 SER A CA 1
ATOM 1906 C C . SER A 1 247 ? 7.628 23.995 0.256 1.00 15.50 349 SER A C 1
ATOM 1907 O O . SER A 1 247 ? 7.249 23.004 -0.350 1.00 18.89 349 SER A O 1
ATOM 1910 N N . SER A 1 248 ? 7.969 25.101 -0.424 1.00 15.17 350 SER A N 1
ATOM 1911 C CA . SER A 1 248 ? 7.895 25.185 -1.857 1.00 16.12 350 SER A CA 1
ATOM 1912 C C . SER A 1 248 ? 9.257 25.568 -2.418 1.00 15.55 350 SER A C 1
ATOM 1913 O O . SER A 1 248 ? 9.659 26.725 -2.290 1.00 17.01 350 SER A O 1
ATOM 1916 N N . PHE A 1 249 ? 9.979 24.611 -3.017 1.00 17.55 351 PHE A N 1
ATOM 1917 C CA . PHE A 1 249 ? 11.323 24.915 -3.535 1.00 15.73 351 PHE A CA 1
ATOM 1918 C C . PHE A 1 249 ? 11.297 26.114 -4.467 1.00 16.42 351 PHE A C 1
ATOM 1919 O O . PHE A 1 249 ? 12.078 27.068 -4.353 1.00 19.06 351 PHE A O 1
ATOM 1927 N N . GLY A 1 250 ? 10.392 26.114 -5.444 1.00 16.53 352 GLY A N 1
ATOM 1928 C CA . GLY A 1 250 ? 10.371 27.221 -6.414 1.00 17.52 352 GLY A CA 1
ATOM 1929 C C . GLY A 1 250 ? 9.983 28.551 -5.800 1.00 16.53 352 GLY A C 1
ATOM 1930 O O . GLY A 1 250 ? 10.612 29.597 -6.066 1.00 18.55 352 GLY A O 1
ATOM 1931 N N . GLU A 1 251 ? 8.911 28.546 -4.993 1.00 16.04 353 GLU A N 1
ATOM 1932 C CA . GLU A 1 251 ? 8.407 29.846 -4.540 1.00 14.39 353 GLU A CA 1
ATOM 1933 C C . GLU A 1 251 ? 9.325 30.390 -3.469 1.00 15.19 353 GLU A C 1
ATOM 1934 O O . GLU A 1 251 ? 9.390 31.639 -3.364 1.00 16.61 353 GLU A O 1
ATOM 1940 N N . LEU A 1 252 ? 10.027 29.534 -2.702 1.00 13.80 354 LEU A N 1
ATOM 1941 C CA . LEU A 1 252 ? 10.932 30.103 -1.688 1.00 13.99 354 LEU A CA 1
ATOM 1942 C C . LEU A 1 252 ? 12.035 30.919 -2.347 1.00 14.07 354 LEU A C 1
ATOM 1943 O O . LEU A 1 252 ? 12.458 31.973 -1.855 1.00 14.54 354 LEU A O 1
ATOM 1948 N N . GLN A 1 253 ? 12.530 30.458 -3.518 1.00 16.06 355 GLN A N 1
ATOM 1949 C CA . GLN A 1 253 ? 13.523 31.233 -4.260 1.00 15.37 355 GLN A CA 1
ATOM 1950 C C . GLN A 1 253 ? 12.913 32.489 -4.855 1.00 15.86 355 GLN A C 1
ATOM 1951 O O . GLN A 1 253 ? 13.492 33.585 -4.760 1.00 18.07 355 GLN A O 1
ATOM 1957 N N . TYR A 1 254 ? 11.725 32.371 -5.451 1.00 14.40 356 TYR A N 1
ATOM 1958 C CA . TYR A 1 254 ? 11.079 33.519 -6.095 1.00 15.10 356 TYR A CA 1
ATOM 1959 C C . TYR A 1 254 ? 10.762 34.640 -5.117 1.00 14.80 356 TYR A C 1
ATOM 1960 O O . TYR A 1 254 ? 10.843 35.807 -5.460 1.00 16.18 356 TYR A O 1
ATOM 1969 N N . CYS A 1 255 ? 10.332 34.244 -3.906 1.00 15.12 357 CYS A N 1
ATOM 1970 C CA . CYS A 1 255 ? 9.745 35.256 -3.027 1.00 14.70 357 CYS A CA 1
ATOM 1971 C C . CYS A 1 255 ? 10.764 36.294 -2.579 1.00 14.52 357 CYS A C 1
ATOM 1972 O O . CYS A 1 255 ? 10.365 37.381 -2.144 1.00 16.28 357 CYS A O 1
ATOM 1975 N N . LEU A 1 256 ? 12.036 35.973 -2.661 1.00 15.24 358 LEU A N 1
ATOM 1976 C CA . LEU A 1 256 ? 13.088 36.900 -2.244 1.00 16.38 358 LEU A CA 1
ATOM 1977 C C . LEU A 1 256 ? 13.863 37.439 -3.453 1.00 16.00 358 LEU A C 1
ATOM 1978 O O . LEU A 1 256 ? 14.957 37.981 -3.283 1.00 16.94 358 LEU A O 1
ATOM 1983 N N . SER A 1 257 ? 13.272 37.287 -4.620 1.00 15.83 359 SER A N 1
ATOM 1984 C CA . SER A 1 257 ? 13.794 37.838 -5.866 1.00 16.32 359 SER A CA 1
ATOM 1985 C C . SER A 1 257 ? 13.154 39.191 -6.200 1.00 18.10 359 SER A C 1
ATOM 1986 O O . SER A 1 257 ? 12.289 39.704 -5.466 1.00 18.76 359 SER A O 1
ATOM 1989 N N . GLU A 1 258 ? 13.571 39.791 -7.333 1.00 19.12 360 GLU A N 1
ATOM 1990 C CA . GLU A 1 258 ? 13.002 41.105 -7.675 1.00 19.97 360 GLU A CA 1
ATOM 1991 C C . GLU A 1 258 ? 11.608 40.976 -8.253 1.00 20.10 360 GLU A C 1
ATOM 1992 O O . GLU A 1 258 ? 10.935 41.971 -8.498 1.00 22.04 360 GLU A O 1
ATOM 1998 N N . LYS A 1 259 ? 11.096 39.779 -8.505 1.00 18.50 361 LYS A N 1
ATOM 1999 C CA . LYS A 1 259 ? 9.840 39.671 -9.276 1.00 20.04 361 LYS A CA 1
ATOM 2000 C C . LYS A 1 259 ? 8.575 40.004 -8.505 1.00 19.26 361 LYS A C 1
ATOM 2001 O O . LYS A 1 259 ? 7.734 40.726 -9.040 1.00 21.72 361 LYS A O 1
ATOM 2007 N N . PRO A 1 260 ? 8.324 39.545 -7.287 1.00 18.32 362 PRO A N 1
ATOM 2008 C CA . PRO A 1 260 ? 7.062 39.889 -6.625 1.00 17.62 362 PRO A CA 1
ATOM 2009 C C . PRO A 1 260 ? 7.085 41.331 -6.136 1.00 17.84 362 PRO A C 1
ATOM 2010 O O . PRO A 1 260 ? 8.094 42.008 -5.965 1.00 20.60 362 PRO A O 1
ATOM 2014 N N . LYS A 1 261 ? 5.853 41.777 -5.880 1.00 19.37 363 LYS A N 1
ATOM 2015 C CA . LYS A 1 261 ? 5.685 43.045 -5.204 1.00 20.22 363 LYS A CA 1
ATOM 2016 C C . LYS A 1 261 ? 5.669 42.798 -3.694 1.00 20.17 363 LYS A C 1
ATOM 2017 O O . LYS A 1 261 ? 5.077 41.791 -3.270 1.00 19.76 363 LYS A O 1
ATOM 2023 N N . LEU A 1 262 ? 6.276 43.667 -2.895 1.00 18.78 364 LEU A N 1
ATOM 2024 C CA . LEU A 1 262 ? 6.311 43.591 -1.424 1.00 18.10 364 LEU A CA 1
ATOM 2025 C C . LEU A 1 262 ? 5.650 44.841 -0.854 1.00 20.44 364 LEU A C 1
ATOM 2026 O O . LEU A 1 262 ? 5.949 45.982 -1.265 1.00 22.88 364 LEU A O 1
ATOM 2031 N N . LEU A 1 263 ? 4.772 44.666 0.123 1.00 18.25 365 LEU A N 1
ATOM 2032 C CA . LEU A 1 263 ? 4.155 45.779 0.834 1.00 18.04 365 LEU A CA 1
ATOM 2033 C C . LEU A 1 263 ? 4.248 45.528 2.347 1.00 17.93 365 LEU A C 1
ATOM 2034 O O . LEU A 1 263 ? 4.287 44.376 2.802 1.00 17.99 365 LEU A O 1
ATOM 2039 N N . PRO A 1 264 ? 4.302 46.556 3.154 1.00 18.83 366 PRO A N 1
ATOM 2040 C CA . PRO A 1 264 ? 4.267 46.355 4.602 1.00 17.97 366 PRO A CA 1
ATOM 2041 C C . PRO A 1 264 ? 2.950 45.730 5.044 1.00 19.25 366 PRO A C 1
ATOM 2042 O O . PRO A 1 264 ? 1.880 46.105 4.559 1.00 18.84 366 PRO A O 1
ATOM 2046 N N . LEU A 1 265 ? 3.064 44.817 6.007 1.00 17.35 367 LEU A N 1
ATOM 2047 C CA . LEU A 1 265 ? 1.855 44.256 6.606 1.00 17.94 367 LEU A CA 1
ATOM 2048 C C . LEU A 1 265 ? 1.001 45.387 7.165 1.00 20.10 367 LEU A C 1
ATOM 2049 O O . LEU A 1 265 ? 1.504 46.239 7.919 1.00 22.57 367 LEU A O 1
ATOM 2054 N N . GLU A 1 266 ? -0.275 45.442 6.794 1.00 20.68 368 GLU A N 1
ATOM 2055 C CA . GLU A 1 266 ? -1.205 46.501 7.177 1.00 21.06 368 GLU A CA 1
ATOM 2056 C C . GLU A 1 266 ? -2.600 45.917 7.154 1.00 19.80 368 GLU A C 1
ATOM 2057 O O . GLU A 1 266 ? -3.138 45.786 6.050 1.00 20.66 368 GLU A O 1
ATOM 2063 N N . LEU A 1 267 ? -3.151 45.532 8.310 1.00 19.80 369 LEU A N 1
ATOM 2064 C CA . LEU A 1 267 ? -4.219 44.530 8.240 1.00 20.60 369 LEU A CA 1
ATOM 2065 C C . LEU A 1 267 ? -5.501 45.064 7.627 1.00 20.70 369 LEU A C 1
ATOM 2066 O O . LEU A 1 267 ? -6.291 44.282 7.086 1.00 21.82 369 LEU A O 1
ATOM 2071 N N . GLU A 1 268 ? -5.738 46.393 7.659 1.00 23.67 370 GLU A N 1
ATOM 2072 C CA . GLU A 1 268 ? -6.979 46.822 6.993 1.00 27.17 370 GLU A CA 1
ATOM 2073 C C . GLU A 1 268 ? -6.859 46.608 5.486 1.00 27.43 370 GLU A C 1
ATOM 2074 O O . GLU A 1 268 ? -7.877 46.454 4.800 1.00 29.38 370 GLU A O 1
ATOM 2080 N N . LYS A 1 269 ? -5.658 46.577 4.920 1.00 24.11 371 LYS A N 1
ATOM 2081 C CA . LYS A 1 269 ? -5.433 46.285 3.499 1.00 24.10 371 LYS A CA 1
ATOM 2082 C C . LYS A 1 269 ? -5.261 44.783 3.286 1.00 20.43 371 LYS A C 1
ATOM 2083 O O . LYS A 1 269 ? -5.885 44.144 2.430 1.00 21.27 371 LYS A O 1
ATOM 2089 N N . THR A 1 270 ? -4.414 44.186 4.114 1.00 18.82 372 THR A N 1
ATOM 2090 C CA . THR A 1 270 ? -4.111 42.765 3.944 1.00 18.20 372 THR A CA 1
ATOM 2091 C C . THR A 1 270 ? -5.364 41.908 4.027 1.00 18.52 372 THR A C 1
ATOM 2092 O O . THR A 1 270 ? -5.517 40.955 3.258 1.00 19.84 372 THR A O 1
ATOM 2096 N N . ALA A 1 271 ? -6.261 42.215 4.969 1.00 18.78 373 ALA A N 1
ATOM 2097 C CA . ALA A 1 271 ? -7.423 41.362 5.230 1.00 17.96 373 ALA A CA 1
ATOM 2098 C C . ALA A 1 271 ? -8.409 41.304 4.064 1.00 20.00 373 ALA A C 1
ATOM 2099 O O . ALA A 1 271 ? -9.221 40.390 3.984 1.00 20.99 373 ALA A O 1
ATOM 2101 N N . ILE A 1 272 ? -8.307 42.269 3.140 1.00 20.33 374 ILE A N 1
ATOM 2102 C CA . ILE A 1 272 ? -9.253 42.274 2.031 1.00 20.55 374 ILE A CA 1
ATOM 2103 C C . ILE A 1 272 ? -8.571 41.988 0.704 1.00 19.63 374 ILE A C 1
ATOM 2104 O O . ILE A 1 272 ? -9.185 42.029 -0.381 1.00 25.24 374 ILE A O 1
ATOM 2109 N N . GLN A 1 273 ? -7.282 41.664 0.739 1.00 20.28 375 GLN A N 1
ATOM 2110 C CA . GLN A 1 273 ? -6.520 41.385 -0.485 1.00 18.74 375 GLN A CA 1
ATOM 2111 C C . GLN A 1 273 ? -6.862 40.024 -1.068 1.00 20.86 375 GLN A C 1
ATOM 2112 O O . GLN A 1 273 ? -6.879 38.997 -0.372 1.00 20.74 375 GLN A O 1
ATOM 2118 N N . ASN A 1 274 ? -7.126 40.030 -2.371 1.00 20.09 376 ASN A N 1
ATOM 2119 C CA . ASN A 1 274 ? -7.438 38.761 -3.030 1.00 21.93 376 ASN A CA 1
ATOM 2120 C C . ASN A 1 274 ? -6.171 37.975 -3.319 1.00 20.61 376 ASN A C 1
ATOM 2121 O O . ASN A 1 274 ? -5.073 38.544 -3.436 1.00 25.00 376 ASN A O 1
ATOM 2126 N N . TYR A 1 275 ? -6.322 36.661 -3.435 1.00 23.92 377 TYR A N 1
ATOM 2127 C CA . TYR A 1 275 ? -5.194 35.791 -3.827 1.00 23.26 377 TYR A CA 1
ATOM 2128 C C . TYR A 1 275 ? -5.700 34.514 -4.484 1.00 23.12 377 TYR A C 1
ATOM 2129 O O . TYR A 1 275 ? -6.900 34.196 -4.369 1.00 27.42 377 TYR A O 1
ATOM 2138 N N . THR A 1 276 ? -4.780 33.785 -5.115 1.00 26.80 378 THR A N 1
ATOM 2139 C CA . THR A 1 276 ? -5.102 32.445 -5.594 1.00 29.74 378 THR A CA 1
ATOM 2140 C C . THR A 1 276 ? -4.041 31.480 -5.073 1.00 28.16 378 THR A C 1
ATOM 2141 O O . THR A 1 276 ? -2.998 32.005 -4.679 1.00 23.52 378 THR A O 1
ATOM 2145 N N . VAL A 1 277 ? -4.362 30.184 -5.087 1.00 30.24 379 VAL A N 1
ATOM 2146 C CA . VAL A 1 277 ? -3.446 29.175 -4.554 1.00 29.15 379 VAL A CA 1
ATOM 2147 C C . VAL A 1 277 ? -2.652 28.437 -5.623 1.00 29.99 379 VAL A C 1
ATOM 2148 O O . VAL A 1 277 ? -1.806 27.613 -5.260 1.00 33.09 379 VAL A O 1
ATOM 2152 N N . THR A 1 278 ? -2.921 28.709 -6.901 1.00 28.53 380 THR A N 1
ATOM 2153 C CA . THR A 1 278 ? -2.431 27.894 -7.999 1.00 31.89 380 THR A CA 1
ATOM 2154 C C . THR A 1 278 ? -1.291 28.475 -8.819 1.00 32.12 380 THR A C 1
ATOM 2155 O O . THR A 1 278 ? -0.931 27.889 -9.862 1.00 42.83 380 THR A O 1
ATOM 2159 N N . GLU A 1 279 ? -0.749 29.582 -8.399 1.00 32.60 381 GLU A N 1
ATOM 2160 C CA . GLU A 1 279 ? 0.474 30.123 -8.995 1.00 28.39 381 GLU A CA 1
ATOM 2161 C C . GLU A 1 279 ? 1.285 30.759 -7.868 1.00 23.63 381 GLU A C 1
ATOM 2162 O O . GLU A 1 279 ? 0.753 30.916 -6.760 1.00 24.05 381 GLU A O 1
ATOM 2168 N N . PHE A 1 280 ? 2.540 31.122 -8.149 1.00 20.88 382 PHE A N 1
ATOM 2169 C CA . PHE A 1 280 ? 3.270 31.909 -7.156 1.00 18.15 382 PHE A CA 1
ATOM 2170 C C . PHE A 1 280 ? 2.548 33.206 -6.811 1.00 17.45 382 PHE A C 1
ATOM 2171 O O . PHE A 1 280 ? 1.929 33.826 -7.674 1.00 20.12 382 PHE A O 1
ATOM 2179 N N . GLN A 1 281 ? 2.642 33.636 -5.544 1.00 18.61 383 GLN A N 1
ATOM 2180 C CA . GLN A 1 281 ? 1.957 34.895 -5.174 1.00 17.15 383 GLN A CA 1
ATOM 2181 C C . GLN A 1 281 ? 2.571 36.088 -5.887 1.00 18.21 383 GLN A C 1
ATOM 2182 O O . GLN A 1 281 ? 3.805 36.218 -5.899 1.00 20.07 383 GLN A O 1
ATOM 2188 N N . PRO A 1 282 ? 1.790 36.968 -6.503 1.00 18.11 384 PRO A N 1
ATOM 2189 C CA . PRO A 1 282 ? 2.359 38.176 -7.091 1.00 18.94 384 PRO A CA 1
ATOM 2190 C C . PRO A 1 282 ? 2.786 39.245 -6.092 1.00 18.29 384 PRO A C 1
ATOM 2191 O O . PRO A 1 282 ? 3.531 40.181 -6.429 1.00 20.11 384 PRO A O 1
ATOM 2195 N N . LEU A 1 283 ? 2.285 39.127 -4.864 1.00 18.47 385 LEU A N 1
ATOM 2196 C CA . LEU A 1 283 ? 2.342 40.120 -3.790 1.00 17.84 385 LEU A CA 1
ATOM 2197 C C . LEU A 1 283 ? 2.551 39.463 -2.445 1.00 15.08 385 LEU A C 1
ATOM 2198 O O . LEU A 1 283 ? 1.796 38.524 -2.161 1.00 18.19 385 LEU A O 1
ATOM 2203 N N . TYR A 1 284 ? 3.543 39.928 -1.692 1.00 14.73 386 TYR A N 1
ATOM 2204 C CA . TYR A 1 284 ? 3.718 39.470 -0.316 1.00 14.36 386 TYR A CA 1
ATOM 2205 C C . TYR A 1 284 ? 3.665 40.658 0.635 1.00 14.77 386 TYR A C 1
ATOM 2206 O O . TYR A 1 284 ? 4.020 41.793 0.249 1.00 17.69 386 TYR A O 1
ATOM 2215 N N . TYR A 1 285 ? 3.239 40.373 1.867 1.00 14.43 387 TYR A N 1
ATOM 2216 C CA . TYR A 1 285 ? 3.249 41.386 2.925 1.00 14.99 387 TYR A CA 1
ATOM 2217 C C . TYR A 1 285 ? 4.383 41.079 3.898 1.00 14.48 387 TYR A C 1
ATOM 2218 O O . TYR A 1 285 ? 4.599 39.909 4.286 1.00 15.62 387 TYR A O 1
ATOM 2227 N N . VAL A 1 286 ? 5.105 42.136 4.252 1.00 15.29 388 VAL A N 1
ATOM 2228 C CA . VAL A 1 286 ? 6.298 41.996 5.096 1.00 14.37 388 VAL A CA 1
ATOM 2229 C C . VAL A 1 286 ? 5.996 42.418 6.512 1.00 14.26 388 VAL A C 1
ATOM 2230 O O . VAL A 1 286 ? 5.652 43.585 6.791 1.00 18.52 388 VAL A O 1
ATOM 2234 N N . ALA A 1 287 ? 6.130 41.502 7.468 1.00 16.49 389 ALA A N 1
ATOM 2235 C CA . ALA A 1 287 ? 5.972 41.818 8.884 1.00 15.27 389 ALA A CA 1
ATOM 2236 C C . ALA A 1 287 ? 7.250 42.479 9.412 1.00 15.44 389 ALA A C 1
ATOM 2237 O O . ALA A 1 287 ? 8.346 42.048 9.074 1.00 18.58 389 ALA A O 1
ATOM 2239 N N . GLU A 1 288 ? 7.129 43.500 10.243 1.00 18.47 390 GLU A N 1
ATOM 2240 C CA . GLU A 1 288 ? 8.280 44.071 10.936 1.00 17.61 390 GLU A CA 1
ATOM 2241 C C . GLU A 1 288 ? 8.936 43.077 11.895 1.00 17.66 390 GLU A C 1
ATOM 2242 O O . GLU A 1 288 ? 10.151 43.043 12.073 1.00 17.87 390 GLU A O 1
ATOM 2248 N N . SER A 1 289 ? 8.105 42.260 12.538 1.00 16.19 391 SER A N 1
ATOM 2249 C CA . SER A 1 289 ? 8.476 41.275 13.532 1.00 16.86 391 SER A CA 1
ATOM 2250 C C . SER A 1 289 ? 7.235 40.461 13.930 1.00 17.22 391 SER A C 1
ATOM 2251 O O . SER A 1 289 ? 6.126 40.941 13.634 1.00 17.72 391 SER A O 1
ATOM 2254 N N . PHE A 1 290 ? 7.430 39.305 14.567 1.00 16.84 392 PHE A N 1
ATOM 2255 C CA . PHE A 1 290 ? 6.207 38.585 14.975 1.00 15.97 392 PHE A CA 1
ATOM 2256 C C . PHE A 1 290 ? 5.505 39.333 16.093 1.00 16.22 392 PHE A C 1
ATOM 2257 O O . PHE A 1 290 ? 4.271 39.291 16.149 1.00 17.21 392 PHE A O 1
ATOM 2265 N N . ASN A 1 291 ? 6.243 39.991 16.992 1.00 18.56 393 ASN A N 1
ATOM 2266 C CA . ASN A 1 291 ? 5.554 40.744 18.044 1.00 18.31 393 ASN A CA 1
ATOM 2267 C C . ASN A 1 291 ? 4.743 41.896 17.457 1.00 18.16 393 ASN A C 1
ATOM 2268 O O . ASN A 1 291 ? 3.637 42.199 17.952 1.00 19.84 393 ASN A O 1
ATOM 2273 N N . ASP A 1 292 ? 5.282 42.554 16.415 1.00 18.67 394 ASP A N 1
ATOM 2274 C CA . ASP A 1 292 ? 4.532 43.662 15.793 1.00 19.19 394 ASP A CA 1
ATOM 2275 C C . ASP A 1 292 ? 3.286 43.127 15.095 1.00 18.24 394 ASP A C 1
ATOM 2276 O O . ASP A 1 292 ? 2.198 43.697 15.200 1.00 18.64 394 ASP A O 1
ATOM 2281 N N . ALA A 1 293 ? 3.463 42.005 14.385 1.00 17.42 395 ALA A N 1
ATOM 2282 C CA . ALA A 1 293 ? 2.318 41.407 13.733 1.00 16.90 395 ALA A CA 1
ATOM 2283 C C . ALA A 1 293 ? 1.275 41.009 14.772 1.00 16.52 395 ALA A C 1
ATOM 2284 O O . ALA A 1 293 ? 0.051 41.153 14.544 1.00 17.22 395 ALA A O 1
ATOM 2286 N N . LYS A 1 294 ? 1.738 40.496 15.911 1.00 15.70 396 LYS A N 1
ATOM 2287 C CA . LYS A 1 294 ? 0.777 40.120 16.954 1.00 17.36 396 LYS A CA 1
ATOM 2288 C C . LYS A 1 294 ? -0.030 41.316 17.447 1.00 17.74 396 LYS A C 1
ATOM 2289 O O . LYS A 1 294 ? -1.255 41.236 17.599 1.00 17.76 396 LYS A O 1
ATOM 2295 N N . GLU A 1 295 ? 0.635 42.446 17.688 1.00 17.44 397 GLU A N 1
ATOM 2296 C CA . GLU A 1 295 ? -0.061 43.643 18.171 1.00 18.20 397 GLU A CA 1
ATOM 2297 C C . GLU A 1 295 ? -1.042 44.109 17.104 1.00 17.54 397 GLU A C 1
ATOM 2298 O O . GLU A 1 295 ? -2.150 44.533 17.415 1.00 20.02 397 GLU A O 1
ATOM 2304 N N . LYS A 1 296 ? -0.655 43.976 15.809 1.00 18.51 398 LYS A N 1
ATOM 2305 C CA . LYS A 1 296 ? -1.583 44.366 14.742 1.00 17.27 398 LYS A CA 1
ATOM 2306 C C . LYS A 1 296 ? -2.821 43.497 14.745 1.00 17.68 398 LYS A C 1
ATOM 2307 O O . LYS A 1 296 ? -3.940 43.987 14.580 1.00 19.17 398 LYS A O 1
ATOM 2313 N N . VAL A 1 297 ? -2.623 42.185 14.932 1.00 17.38 399 VAL A N 1
ATOM 2314 C CA . VAL A 1 297 ? -3.780 41.308 14.982 1.00 16.32 399 VAL A CA 1
ATOM 2315 C C . VAL A 1 297 ? -4.679 41.637 16.172 1.00 17.24 399 VAL A C 1
ATOM 2316 O O . VAL A 1 297 ? -5.902 41.634 16.080 1.00 18.27 399 VAL A O 1
ATOM 2320 N N . ARG A 1 298 ? -4.084 41.898 17.340 1.00 18.36 400 ARG A N 1
ATOM 2321 C CA . ARG A 1 298 ? -4.836 42.270 18.522 1.00 18.99 400 ARG A CA 1
ATOM 2322 C C . ARG A 1 298 ? -5.666 43.516 18.241 1.00 20.44 400 ARG A C 1
ATOM 2323 O O . ARG A 1 298 ? -6.849 43.599 18.598 1.00 22.61 400 ARG A O 1
ATOM 2331 N N . ASN A 1 299 ? -5.077 44.505 17.559 1.00 21.09 401 ASN A N 1
ATOM 2332 C CA . ASN A 1 299 ? -5.839 45.717 17.227 1.00 21.37 401 ASN A CA 1
ATOM 2333 C C . ASN A 1 299 ? -6.939 45.442 16.221 1.00 20.71 401 ASN A C 1
ATOM 2334 O O . ASN A 1 299 ? -8.033 46.002 16.359 1.00 23.85 401 ASN A O 1
ATOM 2339 N N . PHE A 1 300 ? -6.683 44.605 15.219 1.00 19.77 402 PHE A N 1
ATOM 2340 C CA . PHE A 1 300 ? -7.729 44.246 14.274 1.00 19.62 402 PHE A CA 1
ATOM 2341 C C . PHE A 1 300 ? -8.861 43.515 14.982 1.00 19.69 402 PHE A C 1
ATOM 2342 O O . PHE A 1 300 ? -10.058 43.746 14.712 1.00 22.74 402 PHE A O 1
ATOM 2350 N N . ALA A 1 301 ? -8.513 42.609 15.891 1.00 19.04 403 ALA A N 1
ATOM 2351 C CA . ALA A 1 301 ? -9.509 41.782 16.578 1.00 18.75 403 ALA A CA 1
ATOM 2352 C C . ALA A 1 301 ? -10.515 42.632 17.358 1.00 22.26 403 ALA A C 1
ATOM 2353 O O . ALA A 1 301 ? -11.694 42.293 17.513 1.00 22.92 403 ALA A O 1
ATOM 2355 N N . ALA A 1 302 ? -10.048 43.778 17.842 1.00 22.98 404 ALA A N 1
ATOM 2356 C CA . ALA A 1 302 ? -10.928 44.669 18.617 1.00 24.01 404 ALA A CA 1
ATOM 2357 C C . ALA A 1 302 ? -12.031 45.216 17.730 1.00 24.81 404 ALA A C 1
ATOM 2358 O O . ALA A 1 302 ? -13.051 45.698 18.226 1.00 30.26 404 ALA A O 1
ATOM 2360 N N . THR A 1 303 ? -11.834 45.149 16.417 1.00 25.23 405 THR A N 1
ATOM 2361 C CA . THR A 1 303 ? -12.805 45.727 15.488 1.00 27.49 405 THR A CA 1
ATOM 2362 C C . THR A 1 303 ? -13.872 44.713 15.094 1.00 25.22 405 THR A C 1
ATOM 2363 O O . THR A 1 303 ? -14.885 44.998 14.464 1.00 29.40 405 THR A O 1
ATOM 2367 N N . ILE A 1 304 ? -13.647 43.453 15.452 1.00 24.62 406 ILE A N 1
ATOM 2368 C CA . ILE A 1 304 ? -14.586 42.385 15.136 1.00 22.17 406 ILE A CA 1
ATOM 2369 C C . ILE A 1 304 ? -15.770 42.486 16.096 1.00 20.04 406 ILE A C 1
ATOM 2370 O O . ILE A 1 304 ? -15.567 42.492 17.322 1.00 22.75 406 ILE A O 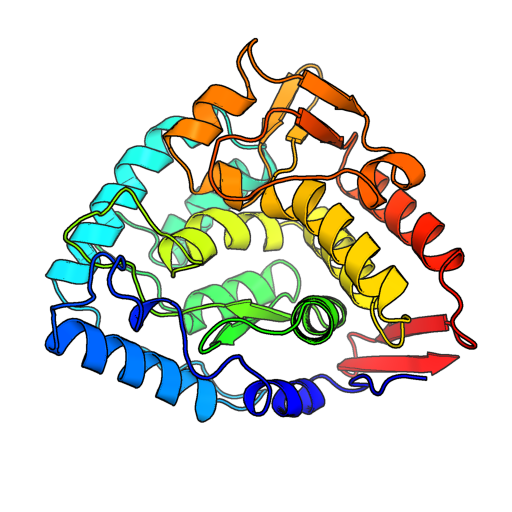1
ATOM 2375 N N . PRO A 1 305 ? -16.986 42.583 15.571 1.00 24.13 407 PRO A N 1
ATOM 2376 C CA . PRO A 1 305 ? -18.186 42.573 16.406 1.00 25.87 407 PRO A CA 1
ATOM 2377 C C . PRO A 1 305 ? -18.343 41.251 17.161 1.00 25.34 407 PRO A C 1
ATOM 2378 O O . PRO A 1 305 ? -18.636 40.175 16.634 1.00 30.75 407 PRO A O 1
ATOM 2382 N N . ARG A 1 306 ? -18.110 41.326 18.477 1.00 25.01 408 ARG A N 1
ATOM 2383 C CA . ARG A 1 306 ? -18.231 40.205 19.391 1.00 24.21 408 ARG A CA 1
ATOM 2384 C C . ARG A 1 306 ? -18.724 40.774 20.707 1.00 24.96 408 ARG A C 1
ATOM 2385 O O . ARG A 1 306 ? -18.096 41.753 21.121 1.00 27.80 408 ARG A O 1
ATOM 2393 N N . PRO A 1 307 ? -19.767 40.258 21.293 1.00 27.76 409 PRO A N 1
ATOM 2394 C CA . PRO A 1 307 ? -20.288 40.909 22.510 1.00 31.06 409 PRO A CA 1
ATOM 2395 C C . PRO A 1 307 ? -19.465 40.559 23.742 1.00 34.52 409 PRO A C 1
ATOM 2396 O O . PRO A 1 307 ? -19.928 40.781 24.852 1.00 44.56 409 PRO A O 1
ATOM 2400 N N . PHE A 1 308 ? -18.264 40.026 23.619 1.00 30.59 410 PHE A N 1
ATOM 2401 C CA . PHE A 1 308 ? -17.386 39.593 24.701 1.00 27.11 410 PHE A CA 1
ATOM 2402 C C . PHE A 1 308 ? -15.923 39.761 24.296 1.00 27.17 410 PHE A C 1
ATOM 2403 O O . PHE A 1 308 ? -15.658 39.919 23.088 1.00 26.03 410 PHE A O 1
ATOM 2411 N N . SER A 1 309 ? -14.988 39.678 25.231 1.00 28.50 411 SER A N 1
ATOM 2412 C CA . SER A 1 309 ? -13.565 39.459 24.943 1.00 26.71 411 SER A CA 1
ATOM 2413 C C . SER A 1 309 ? -13.172 38.050 25.423 1.00 27.47 411 SER A C 1
ATOM 2414 O O . SER A 1 309 ? -13.914 37.442 26.195 1.00 24.85 411 SER A O 1
ATOM 2417 N N . VAL A 1 310 ? -12.037 37.559 24.940 1.00 25.00 412 VAL A N 1
ATOM 2418 C CA . VAL A 1 310 ? -11.571 36.217 25.275 1.00 22.43 412 VAL A CA 1
ATOM 2419 C C . VAL A 1 310 ? -10.104 36.262 25.695 1.00 24.77 412 VAL A C 1
ATOM 2420 O O . VAL A 1 310 ? -9.400 37.184 25.268 1.00 26.25 412 VAL A O 1
ATOM 2424 N N . ARG A 1 311 ? -9.671 35.280 26.485 1.00 26.49 413 ARG A N 1
ATOM 2425 C CA . ARG A 1 311 ? -8.287 35.072 26.864 1.00 28.88 413 ARG A CA 1
ATOM 2426 C C . ARG A 1 311 ? -8.135 33.575 27.124 1.00 24.07 413 ARG A C 1
ATOM 2427 O O . ARG A 1 311 ? -9.080 32.990 27.660 1.00 29.56 413 ARG A O 1
ATOM 2435 N N . TYR A 1 312 ? -6.987 33.035 26.749 1.00 22.56 414 TYR A N 1
ATOM 2436 C CA . TYR A 1 312 ? -6.690 31.640 27.062 1.00 19.48 414 TYR A CA 1
ATOM 2437 C C . TYR A 1 312 ? -5.992 31.536 28.407 1.00 19.89 414 TYR A C 1
ATOM 2438 O O . TYR A 1 312 ? -5.047 32.299 28.613 1.00 23.69 414 TYR A O 1
ATOM 2447 N N . ASP A 1 313 ? -6.411 30.616 29.254 1.00 19.22 415 ASP A N 1
ATOM 2448 C CA . ASP A 1 313 ? -5.675 30.346 30.494 1.00 20.09 415 ASP A CA 1
ATOM 2449 C C . ASP A 1 313 ? -4.878 29.064 30.332 1.00 18.45 415 ASP A C 1
ATOM 2450 O O . ASP A 1 313 ? -5.466 27.972 30.349 1.00 18.53 415 ASP A O 1
ATOM 2455 N N . PRO A 1 314 ? -3.558 29.149 30.158 1.00 19.15 416 PRO A N 1
ATOM 2456 C CA . PRO A 1 314 ? -2.782 27.942 29.968 1.00 18.86 416 PRO A CA 1
ATOM 2457 C C . PRO A 1 314 ? -2.709 27.083 31.226 1.00 17.44 416 PRO A C 1
ATOM 2458 O O . PRO A 1 314 ? -2.398 25.909 31.141 1.00 20.86 416 PRO A O 1
ATOM 2462 N N . TYR A 1 315 ? -3.039 27.670 32.390 1.00 18.25 417 TYR A N 1
ATOM 2463 C CA . TYR A 1 315 ? -3.006 26.799 33.578 1.00 18.06 417 TYR A CA 1
ATOM 2464 C C . TYR A 1 315 ? -4.112 25.751 33.617 1.00 19.47 417 TYR A C 1
ATOM 2465 O O . TYR A 1 315 ? -3.935 24.657 34.161 1.00 23.47 417 TYR A O 1
ATOM 2474 N N . THR A 1 316 ? -5.288 26.087 33.064 1.00 20.64 418 THR A N 1
ATOM 2475 C CA . THR A 1 316 ? -6.457 25.219 33.087 1.00 16.98 418 THR A CA 1
ATOM 2476 C C . THR A 1 316 ? -6.867 24.740 31.690 1.00 18.03 418 THR A C 1
ATOM 2477 O O . THR A 1 316 ? -7.771 23.931 31.567 1.00 20.60 418 THR A O 1
ATOM 2481 N N . GLN A 1 317 ? -6.207 25.260 30.643 1.00 19.00 419 GLN A N 1
ATOM 2482 C CA . GLN A 1 317 ? -6.513 24.962 29.246 1.00 17.76 419 GLN A CA 1
ATOM 2483 C C . GLN A 1 317 ? -7.964 25.274 28.925 1.00 17.69 419 GLN A C 1
ATOM 2484 O O . GLN A 1 317 ? -8.635 24.508 28.236 1.00 21.27 419 GLN A O 1
ATOM 2490 N N . ARG A 1 318 ? -8.407 26.441 29.396 1.00 18.29 420 ARG A N 1
ATOM 2491 C CA . ARG A 1 318 ? -9.737 26.931 29.105 1.00 18.53 420 ARG A CA 1
ATOM 2492 C C . ARG A 1 318 ? -9.675 28.357 28.583 1.00 17.05 420 ARG A C 1
ATOM 2493 O O . ARG A 1 318 ? -8.786 29.140 28.926 1.00 19.21 420 ARG A O 1
ATOM 2501 N N . ILE A 1 319 ? -10.673 28.682 27.766 1.00 18.45 421 ILE A N 1
ATOM 2502 C CA . ILE A 1 319 ? -10.876 30.055 27.334 1.00 18.06 421 ILE A CA 1
ATOM 2503 C C . ILE A 1 319 ? -11.737 30.812 28.335 1.00 21.54 421 ILE A C 1
ATOM 2504 O O . ILE A 1 319 ? -12.841 30.344 28.650 1.00 25.41 421 ILE A O 1
ATOM 2509 N N . GLU A 1 320 ? -11.244 31.957 28.782 1.00 22.71 422 GLU A N 1
ATOM 2510 C CA . GLU A 1 320 ? -12.082 32.767 29.674 1.00 24.82 422 GLU A CA 1
ATOM 2511 C C . GLU A 1 320 ? -12.823 33.786 28.827 1.00 26.59 422 GLU A C 1
ATOM 2512 O O . GLU A 1 320 ? -12.135 34.477 28.072 1.00 25.39 422 GLU A O 1
ATOM 2518 N N . VAL A 1 321 ? -14.139 33.837 28.946 1.00 24.93 423 VAL A N 1
ATOM 2519 C CA . VAL A 1 321 ? -15.002 34.746 28.200 1.00 28.50 423 VAL A CA 1
ATOM 2520 C C . VAL A 1 321 ? -15.538 35.833 29.116 1.00 30.09 423 VAL A C 1
ATOM 2521 O O . VAL A 1 321 ? -16.242 35.492 30.088 1.00 38.56 423 VAL A O 1
ATOM 2525 N N . LEU A 1 322 ? -15.186 37.081 28.791 1.00 33.14 424 LEU A N 1
ATOM 2526 C CA . LEU A 1 322 ? -15.688 38.202 29.576 1.00 38.88 424 LEU A CA 1
ATOM 2527 C C . LEU A 1 322 ? -16.821 38.895 28.830 1.00 39.87 424 LEU A C 1
ATOM 2528 O O . LEU A 1 322 ? -16.465 39.595 27.859 1.00 36.85 424 LEU A O 1
#

Secondary structure (DSSP, 8-state):
-----SBGGGGGGGGGSS-SS-GGGSTTSTTTT-HHHHHHHHHHHHHHHH--TTSPPPP----HHHHHHHHHHHHHHHHHHHHHB-HHHHHHHHHHHHHH--BTTBPPPHHHHHHHHHHHHS-EEEE--SPPPHHHHHHHHHTTEEEE------TT-TT--SS--HHIIIIIIHHHHTSHHHHHHHHHHHHHHTT--HHHHHHHHHHHIIIIIT-EEEETTEEEE--HHHHT-HHHHHHHTSSSSEEEE--HHHHTT----SSS--SEEEEES-HHHHHHHHHHHHTTS--SS-EEEETTTTEEEE-

Organism: Homo sapiens (NCBI:txid9606)

Nearest PDB structures (foldseek):
  1tg2-assembly1_A  TM=1.002E+00  e=1.062E-58  Homo sapiens
  6hpo-assembly1_A  TM=1.002E+00  e=6.439E-59  Homo sapiens
  5fgj-assembly1_B  TM=9.937E-01  e=1.993E-54  Rattus norvegicus
  5fgj-assembly1_D  TM=9.966E-01  e=2.489E-54  Rattus norvegicus
  5jk6-assembly1_A  TM=9.872E-01  e=1.446E-45  Dictyostelium discoideum